Protein AF-A0A820GKB4-F1 (afdb_monomer_lite)

Structure (mmCIF, N/CA/C/O backbone):
data_AF-A0A820GKB4-F1
#
_entry.id   AF-A0A820GKB4-F1
#
loop_
_atom_site.group_PDB
_atom_site.id
_atom_site.type_symbol
_atom_site.label_atom_id
_atom_site.label_alt_id
_atom_site.label_comp_id
_atom_site.label_asym_id
_atom_site.label_entity_id
_atom_site.label_seq_id
_atom_site.pdbx_PDB_ins_code
_atom_site.Cartn_x
_atom_site.Cartn_y
_atom_site.Cartn_z
_atom_site.occupancy
_atom_site.B_iso_or_equiv
_atom_site.auth_seq_id
_atom_site.auth_comp_id
_atom_site.auth_asym_id
_atom_site.auth_atom_id
_atom_site.pdbx_PDB_model_num
ATOM 1 N N . VAL A 1 1 ? -24.951 14.739 8.725 1.00 82.25 1 VAL A N 1
ATOM 2 C CA . VAL A 1 1 ? -24.367 14.493 10.064 1.00 82.25 1 VAL A CA 1
ATOM 3 C C . VAL A 1 1 ? -24.231 12.991 10.208 1.00 82.25 1 VAL A C 1
ATOM 5 O O . VAL A 1 1 ? -25.150 12.302 9.785 1.00 82.25 1 VAL A O 1
ATOM 8 N N . TYR A 1 2 ? -23.089 12.503 10.688 1.00 88.81 2 TYR A N 1
ATOM 9 C CA . TYR A 1 2 ? -22.809 11.073 10.842 1.00 88.81 2 TYR A CA 1
ATOM 10 C C . TYR A 1 2 ? -22.584 10.763 12.323 1.00 88.81 2 TYR A C 1
ATOM 12 O O . TYR A 1 2 ? -21.898 11.534 12.989 1.00 88.81 2 TYR A O 1
ATOM 20 N N . ASP A 1 3 ? -23.125 9.648 12.817 1.00 91.50 3 ASP A N 1
ATOM 21 C CA . ASP A 1 3 ? -22.950 9.224 14.217 1.00 91.50 3 ASP A CA 1
ATOM 22 C C . ASP A 1 3 ? -21.570 8.611 14.479 1.00 91.50 3 ASP A C 1
ATOM 24 O O . ASP A 1 3 ? -21.069 8.615 15.602 1.00 91.50 3 ASP A O 1
ATOM 28 N N . ARG A 1 4 ? -20.970 8.028 13.435 1.00 94.19 4 ARG A N 1
ATOM 29 C CA . ARG A 1 4 ? -19.674 7.349 13.483 1.00 94.19 4 ARG A CA 1
ATOM 30 C C . ARG A 1 4 ? -18.876 7.660 12.229 1.00 94.19 4 ARG A C 1
ATOM 32 O O . ARG A 1 4 ? -19.444 7.765 11.141 1.00 94.19 4 ARG A O 1
ATOM 39 N N . ILE A 1 5 ? -17.562 7.766 12.383 1.00 94.12 5 ILE A N 1
ATOM 40 C CA . ILE A 1 5 ? -16.621 8.016 11.290 1.00 94.12 5 ILE A CA 1
ATOM 41 C C . ILE A 1 5 ? -15.525 6.957 11.348 1.00 94.12 5 ILE A C 1
ATOM 43 O O . ILE A 1 5 ? -14.945 6.714 12.405 1.00 94.12 5 ILE A O 1
ATOM 47 N N . ILE A 1 6 ? -15.237 6.341 10.203 1.00 96.00 6 ILE A N 1
ATOM 48 C CA . ILE A 1 6 ? -14.143 5.382 10.052 1.00 96.00 6 ILE A CA 1
ATOM 49 C C . ILE A 1 6 ? -13.078 6.016 9.165 1.00 96.00 6 ILE A C 1
ATOM 51 O O . ILE A 1 6 ? -13.334 6.330 8.002 1.00 96.00 6 ILE A O 1
ATOM 55 N N . PHE A 1 7 ? -11.879 6.181 9.708 1.00 95.81 7 PHE A N 1
ATOM 56 C CA . PHE A 1 7 ? -10.707 6.619 8.971 1.00 95.81 7 PHE A CA 1
ATOM 57 C C . PHE A 1 7 ? -9.944 5.397 8.463 1.00 95.81 7 PHE A C 1
ATOM 59 O O . PHE A 1 7 ? -9.373 4.648 9.251 1.00 95.81 7 PHE A O 1
ATOM 66 N N . ALA A 1 8 ? -9.948 5.217 7.142 1.00 95.50 8 ALA A N 1
ATOM 67 C CA . ALA A 1 8 ? -9.190 4.186 6.424 1.00 95.50 8 ALA A CA 1
ATOM 68 C C . ALA A 1 8 ? -8.049 4.785 5.574 1.00 95.50 8 ALA A C 1
ATOM 70 O O . ALA A 1 8 ? -7.546 4.156 4.645 1.00 95.50 8 ALA A O 1
ATOM 71 N N . CYS A 1 9 ? -7.695 6.043 5.841 1.00 93.38 9 CYS A N 1
ATOM 72 C CA . CYS A 1 9 ? -6.612 6.764 5.186 1.00 93.38 9 CYS A CA 1
ATOM 73 C C . CYS A 1 9 ? -5.385 6.838 6.101 1.00 93.38 9 CYS A C 1
ATOM 75 O O . CYS A 1 9 ? -5.432 6.452 7.267 1.00 93.38 9 CYS A O 1
ATOM 77 N N . ASN A 1 10 ? -4.275 7.351 5.572 1.00 93.81 10 ASN A N 1
ATOM 78 C CA . ASN A 1 10 ? -3.065 7.528 6.364 1.00 93.81 10 ASN A CA 1
ATOM 79 C C . ASN A 1 10 ? -3.292 8.510 7.543 1.00 93.81 10 ASN A C 1
ATOM 81 O O . ASN A 1 10 ? -4.213 9.338 7.543 1.00 93.81 10 ASN A O 1
ATOM 85 N N . SER A 1 11 ? -2.446 8.417 8.569 1.00 94.12 11 SER A N 1
ATOM 86 C CA . SER A 1 11 ? -2.557 9.207 9.804 1.00 94.12 11 SER A CA 1
ATOM 87 C C . SER A 1 11 ? -2.495 10.720 9.565 1.00 94.12 11 SER A C 1
ATOM 89 O O . SER A 1 11 ? -3.160 11.485 10.262 1.00 94.12 11 SER A O 1
ATOM 91 N N . HIS A 1 12 ? -1.753 11.160 8.547 1.00 92.69 12 HIS A N 1
ATOM 92 C CA . HIS A 1 12 ? -1.603 12.569 8.196 1.00 92.69 12 HIS A CA 1
ATOM 93 C C . HIS A 1 12 ? -2.896 13.136 7.600 1.00 92.69 12 HIS A C 1
ATOM 95 O O . HIS A 1 12 ? -3.383 14.184 8.023 1.00 92.69 12 HIS A O 1
ATOM 101 N N . ALA A 1 13 ? -3.498 12.409 6.657 1.00 93.56 13 ALA A N 1
ATOM 102 C CA . ALA A 1 13 ? -4.796 12.733 6.079 1.00 93.56 13 ALA A CA 1
ATOM 103 C C . ALA A 1 13 ? -5.894 12.722 7.151 1.00 93.56 13 ALA A C 1
ATOM 105 O O . ALA A 1 13 ? -6.734 13.621 7.176 1.00 93.56 13 ALA A O 1
ATOM 106 N N . THR A 1 14 ? -5.836 11.761 8.078 1.00 94.06 14 THR A N 1
ATOM 107 C CA . THR A 1 14 ? -6.725 11.699 9.245 1.00 94.06 14 THR A CA 1
ATOM 108 C C . THR A 1 14 ? -6.599 12.961 10.103 1.00 94.06 14 THR A C 1
ATOM 110 O O . THR A 1 14 ? -7.597 13.639 10.342 1.00 94.06 14 THR A O 1
ATOM 113 N N . MET A 1 15 ? -5.384 13.347 10.509 1.00 93.25 15 MET A N 1
ATOM 114 C CA . MET A 1 15 ? -5.172 14.560 11.310 1.00 93.25 15 MET A CA 1
ATOM 115 C C . MET A 1 15 ? -5.590 15.837 10.587 1.00 93.25 15 MET A C 1
ATOM 117 O O . MET A 1 15 ? -6.182 16.720 11.205 1.00 93.25 15 MET A O 1
ATOM 121 N N . ASN A 1 16 ? -5.335 15.934 9.283 1.00 92.06 16 ASN A N 1
ATOM 122 C CA . ASN A 1 16 ? -5.772 17.076 8.486 1.00 92.06 16 ASN A CA 1
ATOM 123 C C . ASN A 1 16 ? -7.300 17.177 8.437 1.00 92.06 16 ASN A C 1
ATOM 125 O O . ASN A 1 16 ? -7.842 18.265 8.622 1.00 92.06 16 ASN A O 1
ATOM 129 N N . ALA A 1 17 ? -8.003 16.057 8.244 1.00 91.75 17 ALA A N 1
ATOM 130 C CA . ALA A 1 17 ? -9.463 16.028 8.269 1.00 91.75 17 ALA A CA 1
ATOM 131 C C . ALA A 1 17 ? -10.017 16.459 9.637 1.00 91.75 17 ALA A C 1
ATOM 133 O O . ALA A 1 17 ? -10.952 17.256 9.704 1.00 91.75 17 ALA A O 1
ATOM 134 N N . LEU A 1 18 ? -9.404 15.985 10.724 1.00 90.62 18 LEU A N 1
ATOM 135 C CA . LEU A 1 18 ? -9.799 16.330 12.088 1.00 90.62 18 LEU A CA 1
ATOM 136 C C . LEU A 1 18 ? -9.565 17.813 12.423 1.00 90.62 18 LEU A C 1
ATOM 138 O O . LEU A 1 18 ? -10.445 18.457 12.996 1.00 90.62 18 LEU A O 1
ATOM 142 N N . ASN A 1 19 ? -8.418 18.367 12.020 1.00 87.38 19 ASN A N 1
ATOM 143 C CA . ASN A 1 19 ? -8.094 19.782 12.212 1.00 87.38 19 ASN A CA 1
ATOM 144 C C . ASN A 1 19 ? -9.023 20.689 11.391 1.00 87.38 19 ASN A C 1
ATOM 146 O O . ASN A 1 19 ? -9.572 21.647 11.927 1.00 87.38 19 ASN A O 1
ATOM 150 N N . ASN A 1 20 ? -9.243 20.366 10.112 1.00 84.69 20 ASN A N 1
ATOM 151 C CA . ASN A 1 20 ? -10.117 21.149 9.230 1.00 84.69 20 ASN A CA 1
ATOM 152 C C . ASN A 1 20 ? -11.584 21.103 9.668 1.00 84.69 20 ASN A C 1
ATOM 154 O O . ASN A 1 20 ? -12.327 22.057 9.456 1.00 84.69 20 ASN A O 1
ATOM 158 N N . GLY A 1 21 ? -12.003 20.005 10.298 1.00 77.31 21 GLY A N 1
ATOM 159 C CA . GLY A 1 21 ? -13.329 19.878 10.894 1.00 77.31 21 GLY A CA 1
ATOM 160 C C . GLY A 1 21 ? -13.527 20.692 12.176 1.00 77.31 21 GLY A C 1
ATOM 161 O O . GLY A 1 21 ? -14.607 20.607 12.755 1.00 77.31 21 GLY A O 1
ATOM 162 N N . ASN A 1 22 ? -12.515 21.442 12.644 1.00 70.81 22 ASN A N 1
ATOM 163 C CA . ASN A 1 22 ? -12.502 22.131 13.940 1.00 70.81 22 ASN A CA 1
ATOM 164 C C . ASN A 1 22 ? -12.900 21.211 15.106 1.00 70.81 22 ASN A C 1
ATOM 166 O O . ASN A 1 22 ? -13.549 21.646 16.059 1.00 70.81 22 ASN A O 1
ATOM 170 N N . ASN A 1 23 ? -12.541 19.924 15.040 1.00 70.88 23 ASN A N 1
ATOM 171 C CA . ASN A 1 23 ? -12.881 18.992 16.104 1.00 70.88 23 ASN A CA 1
ATOM 172 C C . ASN A 1 23 ? -11.964 19.243 17.312 1.00 70.88 23 ASN A C 1
ATOM 174 O O . ASN A 1 23 ? -10.839 18.752 17.373 1.00 70.88 23 ASN A O 1
ATOM 178 N N . THR A 1 24 ? -12.431 20.032 18.279 1.00 67.38 24 THR A N 1
ATOM 179 C CA . THR A 1 24 ? -11.662 20.385 19.484 1.00 67.38 24 THR A CA 1
ATOM 180 C C . THR A 1 24 ? -11.655 19.290 20.551 1.00 67.38 24 THR A C 1
ATOM 182 O O . THR A 1 24 ? -10.950 19.429 21.545 1.00 67.38 24 THR A O 1
ATOM 185 N N . ASN A 1 25 ? -12.417 18.207 20.365 1.00 79.88 25 ASN A N 1
ATOM 186 C CA . ASN A 1 25 ? -12.622 17.165 21.379 1.00 79.88 25 ASN A CA 1
ATOM 187 C C . ASN A 1 25 ? -11.694 15.951 21.222 1.00 79.88 25 ASN A C 1
ATOM 189 O O . ASN A 1 25 ? -11.931 14.913 21.831 1.00 79.88 25 ASN A O 1
ATOM 193 N N . ILE A 1 26 ? -10.645 16.059 20.409 1.00 88.38 26 ILE A N 1
ATOM 194 C CA . ILE A 1 26 ? -9.665 14.986 20.206 1.00 88.38 26 ILE A CA 1
ATOM 195 C C . ILE A 1 26 ? -8.808 14.859 21.468 1.00 88.38 26 ILE A C 1
ATOM 197 O O . ILE A 1 26 ? -8.172 15.836 21.879 1.00 88.38 26 ILE A O 1
ATOM 201 N N . SER A 1 27 ? -8.738 13.667 22.067 1.00 91.56 27 SER A N 1
ATOM 202 C CA . SER A 1 27 ? -7.845 13.440 23.200 1.00 91.56 27 SER A CA 1
ATOM 203 C C . SER A 1 27 ? -6.384 13.707 22.840 1.00 91.56 27 SER A C 1
ATOM 205 O O . SER A 1 27 ? -5.923 13.515 21.709 1.00 91.56 27 SER A O 1
ATOM 207 N N . PHE A 1 28 ? -5.610 14.114 23.848 1.00 92.31 28 PHE A N 1
ATOM 208 C CA . PHE A 1 28 ? -4.167 14.277 23.701 1.00 92.31 28 PHE A CA 1
ATOM 209 C C . PHE A 1 28 ? -3.497 12.986 23.207 1.00 92.31 28 PHE A C 1
ATOM 211 O O . PHE A 1 28 ? -2.607 13.046 22.363 1.00 92.31 28 PHE A O 1
ATOM 218 N N . LEU A 1 29 ? -3.957 11.826 23.690 1.00 93.75 29 LEU A N 1
ATOM 219 C CA . LEU A 1 29 ? -3.419 10.524 23.305 1.00 93.75 29 LEU A CA 1
ATOM 220 C C . LEU A 1 29 ? -3.674 10.217 21.824 1.00 93.75 29 LEU A C 1
ATOM 222 O O . LEU A 1 29 ? -2.738 9.838 21.122 1.00 93.75 29 LEU A O 1
ATOM 226 N N . LEU A 1 30 ? -4.902 10.418 21.333 1.00 93.31 30 LEU A N 1
ATOM 227 C CA . LEU A 1 30 ? -5.235 10.216 19.922 1.00 93.31 30 LEU A CA 1
ATOM 228 C C . LEU A 1 30 ? -4.397 11.131 19.023 1.00 93.31 30 LEU A C 1
ATOM 230 O O . LEU A 1 30 ? -3.783 10.667 18.060 1.00 93.31 30 LEU A O 1
ATOM 234 N N . LYS A 1 31 ? -4.310 12.417 19.381 1.00 93.75 31 LYS A N 1
ATOM 235 C CA . LYS A 1 31 ? -3.487 13.387 18.655 1.00 93.75 31 LYS A CA 1
ATOM 236 C C . LYS A 1 31 ? -2.022 12.955 18.616 1.00 93.75 31 LYS A C 1
ATOM 238 O O . LYS A 1 31 ? -1.448 12.893 17.535 1.00 93.75 31 LYS A O 1
ATOM 243 N N . LEU A 1 32 ? -1.449 12.614 19.773 1.00 94.25 32 LEU A N 1
ATOM 244 C CA . LEU A 1 32 ? -0.064 12.163 19.893 1.00 94.25 32 LEU A CA 1
ATOM 245 C C . LEU A 1 32 ? 0.204 10.942 19.010 1.00 94.25 32 LEU A C 1
ATOM 247 O O . LEU A 1 32 ? 1.212 10.917 18.311 1.00 94.25 32 LEU A O 1
ATOM 251 N N . MET A 1 33 ? -0.683 9.944 19.017 1.00 94.06 33 MET A N 1
ATOM 252 C CA . MET A 1 33 ? -0.498 8.731 18.220 1.00 94.06 33 MET A CA 1
ATOM 253 C C . MET A 1 33 ? -0.519 9.024 16.723 1.00 94.06 33 MET A C 1
ATOM 255 O O . MET A 1 33 ? 0.409 8.631 16.022 1.00 94.06 33 MET A O 1
ATOM 259 N N . LEU A 1 34 ? -1.524 9.752 16.232 1.00 93.81 34 LEU A N 1
ATOM 260 C CA . LEU A 1 34 ? -1.658 10.019 14.800 1.00 93.81 34 LEU A CA 1
ATOM 261 C C . LEU A 1 34 ? -0.527 10.899 14.248 1.00 93.81 34 LEU A C 1
ATOM 263 O O . LEU A 1 34 ? -0.045 10.640 13.144 1.00 93.81 34 LEU A O 1
ATOM 267 N N . THR A 1 35 ? -0.064 11.899 15.006 1.00 93.88 35 THR A N 1
ATOM 268 C CA . THR A 1 35 ? 1.042 12.773 14.573 1.00 93.88 35 THR A CA 1
ATOM 269 C C . THR A 1 35 ? 2.419 12.126 14.703 1.00 93.88 35 THR A C 1
ATOM 271 O O . THR A 1 35 ? 3.390 12.675 14.196 1.00 93.88 35 THR A O 1
ATOM 274 N N . SER A 1 36 ? 2.526 10.995 15.407 1.00 94.75 36 SER A N 1
ATOM 275 C CA . SER A 1 36 ? 3.804 10.306 15.637 1.00 94.75 36 SER A CA 1
ATOM 276 C C . SER A 1 36 ? 4.069 9.160 14.660 1.00 94.75 36 SER A C 1
ATOM 278 O O . SER A 1 36 ? 5.163 8.595 14.688 1.00 94.75 36 SER A O 1
ATOM 280 N N . VAL A 1 37 ? 3.096 8.793 13.818 1.00 94.25 37 VAL A N 1
ATOM 281 C CA . VAL A 1 37 ? 3.301 7.786 12.767 1.00 94.25 37 VAL A CA 1
ATOM 282 C C . VAL A 1 37 ? 4.205 8.366 11.687 1.00 94.25 37 VAL A C 1
ATOM 284 O O . VAL A 1 37 ? 3.880 9.401 11.107 1.00 94.25 37 VAL A O 1
ATOM 287 N N . THR A 1 38 ? 5.294 7.663 11.384 1.00 93.81 38 THR A N 1
ATOM 288 C CA . THR A 1 38 ? 6.170 7.991 10.249 1.00 93.81 38 THR A CA 1
ATOM 289 C C . THR A 1 38 ? 6.008 7.039 9.080 1.00 93.81 38 THR A C 1
ATOM 291 O O . THR A 1 38 ? 5.469 5.941 9.219 1.00 93.81 38 THR A O 1
ATOM 294 N N . TYR A 1 39 ? 6.457 7.475 7.917 1.00 91.94 39 TYR A N 1
ATOM 295 C CA . TYR A 1 39 ? 6.351 6.769 6.650 1.00 91.94 39 TYR A CA 1
ATOM 296 C C . TYR A 1 39 ? 7.732 6.571 6.040 1.00 91.94 39 TYR A C 1
ATOM 298 O O . TYR A 1 39 ? 8.686 7.234 6.434 1.00 91.94 39 TYR A O 1
ATOM 306 N N . ALA A 1 40 ? 7.834 5.668 5.067 1.00 86.81 40 ALA A N 1
ATOM 307 C CA . ALA A 1 40 ? 9.085 5.405 4.358 1.00 86.81 40 ALA A CA 1
ATOM 308 C C . ALA A 1 40 ? 9.726 6.698 3.811 1.00 86.81 40 ALA A C 1
ATOM 310 O O . ALA A 1 40 ? 10.938 6.874 3.904 1.00 86.81 40 ALA A O 1
ATOM 311 N N . ASP A 1 41 ? 8.903 7.647 3.349 1.00 86.31 41 ASP A N 1
ATOM 312 C CA . ASP A 1 41 ? 9.352 8.959 2.879 1.00 86.31 41 ASP A CA 1
ATOM 313 C C . ASP A 1 41 ? 9.803 9.935 3.986 1.00 86.31 41 ASP A C 1
ATOM 315 O O . ASP A 1 41 ? 10.363 10.976 3.660 1.00 86.31 41 ASP A O 1
ATOM 319 N N . ASP A 1 42 ? 9.597 9.622 5.272 1.00 87.06 42 ASP A N 1
ATOM 320 C CA . ASP A 1 42 ? 10.199 10.353 6.404 1.00 87.06 42 ASP A CA 1
ATOM 321 C C . ASP A 1 42 ? 11.596 9.834 6.776 1.00 87.06 42 ASP A C 1
ATOM 323 O O . ASP A 1 42 ? 12.382 10.577 7.360 1.00 87.06 42 ASP A O 1
ATOM 327 N N . ASP A 1 43 ? 11.888 8.563 6.480 1.00 80.19 43 ASP A N 1
ATOM 328 C CA . ASP A 1 43 ? 13.087 7.846 6.940 1.00 80.19 43 ASP A CA 1
ATOM 329 C C . ASP A 1 43 ? 14.127 7.658 5.807 1.00 80.19 43 ASP A C 1
ATOM 331 O O . ASP A 1 43 ? 14.905 6.704 5.823 1.00 80.19 43 ASP A O 1
ATOM 335 N N . ASP A 1 44 ? 14.128 8.547 4.807 1.00 72.19 44 ASP A N 1
ATOM 336 C CA . ASP A 1 44 ? 15.008 8.532 3.623 1.00 72.19 44 ASP A CA 1
ATOM 337 C C . ASP A 1 44 ? 14.905 7.276 2.723 1.00 72.19 44 ASP A C 1
ATOM 339 O O . ASP A 1 44 ? 15.730 7.081 1.822 1.00 72.19 44 ASP A O 1
ATOM 343 N N . ASP A 1 45 ? 13.867 6.440 2.874 1.00 79.31 45 ASP A N 1
ATOM 344 C CA . ASP A 1 45 ? 13.580 5.359 1.922 1.00 79.31 45 ASP A CA 1
ATOM 345 C C . ASP A 1 45 ? 12.797 5.899 0.720 1.00 79.31 45 ASP A C 1
ATOM 347 O O . ASP A 1 45 ? 11.573 5.800 0.600 1.00 79.31 45 ASP A O 1
ATOM 351 N N . LEU A 1 46 ? 13.549 6.520 -0.187 1.00 80.75 46 LEU A N 1
ATOM 352 C CA . LEU A 1 46 ? 13.012 7.232 -1.342 1.00 80.75 46 LEU A CA 1
ATOM 353 C C . LEU A 1 46 ? 12.965 6.379 -2.62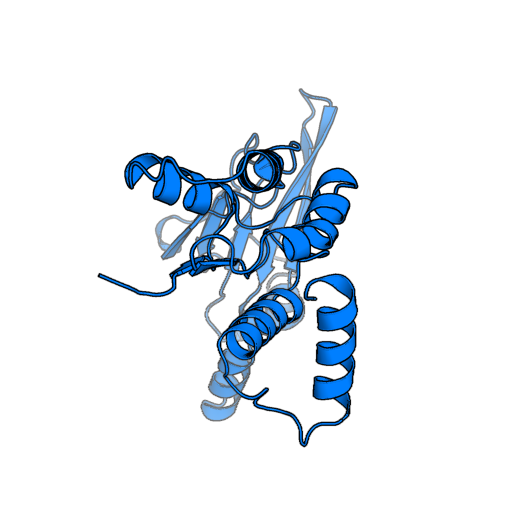3 1.00 80.75 46 LEU A C 1
ATOM 355 O O . LEU A 1 46 ? 12.777 6.920 -3.714 1.00 80.75 46 LEU A O 1
ATOM 359 N N . ASN A 1 47 ? 13.180 5.063 -2.521 1.00 80.75 47 ASN A N 1
ATOM 360 C CA . ASN A 1 47 ? 13.429 4.196 -3.681 1.00 80.75 47 ASN A CA 1
ATOM 361 C C . ASN A 1 47 ? 12.185 3.915 -4.533 1.00 80.75 47 ASN A C 1
ATOM 363 O O . ASN A 1 47 ? 12.320 3.601 -5.712 1.00 80.75 47 ASN A O 1
ATOM 367 N N . LEU A 1 48 ? 10.986 4.007 -3.949 1.00 85.50 48 LEU A N 1
ATOM 368 C CA . LEU A 1 48 ? 9.722 3.620 -4.591 1.00 85.50 48 LEU A CA 1
ATOM 369 C C . LEU A 1 48 ? 8.661 4.730 -4.565 1.00 85.50 48 LEU A C 1
ATOM 371 O O . LEU A 1 48 ? 7.470 4.439 -4.679 1.00 85.50 48 LEU A O 1
ATOM 375 N N . LEU A 1 49 ? 9.067 5.992 -4.392 1.00 87.56 49 LEU A N 1
ATOM 376 C CA . LEU A 1 49 ? 8.126 7.112 -4.262 1.00 87.56 49 LEU A CA 1
ATOM 377 C C . LEU A 1 49 ? 7.502 7.516 -5.593 1.00 87.56 49 LEU A C 1
ATOM 379 O O . LEU A 1 49 ? 6.280 7.565 -5.704 1.00 87.56 49 LEU A O 1
ATOM 383 N N . ASP A 1 50 ? 8.343 7.786 -6.590 1.00 89.75 50 ASP A N 1
ATOM 384 C CA . ASP A 1 50 ? 7.921 8.249 -7.906 1.00 89.75 50 ASP A CA 1
ATOM 385 C C . ASP A 1 50 ? 8.134 7.125 -8.928 1.00 89.75 50 ASP A C 1
ATOM 387 O O . ASP A 1 50 ? 9.263 6.719 -9.212 1.00 89.75 50 ASP A O 1
ATOM 391 N N . GLY A 1 51 ? 7.036 6.605 -9.475 1.00 94.12 51 GLY A N 1
ATOM 392 C CA . GLY A 1 51 ? 7.051 5.555 -10.493 1.00 94.12 51 GLY A CA 1
ATOM 393 C C . GLY A 1 51 ? 6.575 6.061 -11.849 1.00 94.12 51 GLY A C 1
ATOM 394 O O . GLY A 1 51 ? 5.716 6.941 -11.931 1.00 94.12 51 GLY A O 1
ATOM 395 N N . ILE A 1 52 ? 7.082 5.477 -12.931 1.00 97.00 52 ILE A N 1
ATOM 396 C CA . ILE A 1 52 ? 6.550 5.678 -14.285 1.00 97.00 52 ILE A CA 1
ATOM 397 C C . ILE A 1 52 ? 5.897 4.386 -14.750 1.00 97.00 52 ILE A C 1
ATOM 399 O O . ILE A 1 52 ? 6.524 3.333 -14.707 1.00 97.00 52 ILE A O 1
ATOM 403 N N . ILE A 1 53 ? 4.654 4.475 -15.226 1.00 97.25 53 ILE A N 1
ATOM 404 C CA . ILE A 1 53 ? 3.932 3.367 -15.860 1.00 97.25 53 ILE A CA 1
ATOM 405 C C . ILE A 1 53 ? 4.198 3.439 -17.362 1.00 97.25 53 ILE A C 1
ATOM 407 O O . ILE A 1 53 ? 3.893 4.456 -17.993 1.00 97.25 53 ILE A O 1
ATOM 411 N N . HIS A 1 54 ? 4.759 2.386 -17.950 1.00 97.38 54 HIS A N 1
ATOM 412 C CA . HIS A 1 54 ? 5.128 2.373 -19.367 1.00 97.38 54 HIS A CA 1
ATOM 413 C C . HIS A 1 54 ? 5.184 0.954 -19.947 1.00 97.38 54 HIS A C 1
ATOM 415 O O . HIS A 1 54 ? 5.077 -0.040 -19.234 1.00 97.38 54 HIS A O 1
ATOM 421 N N . ARG A 1 55 ? 5.376 0.873 -21.266 1.00 96.31 55 ARG A N 1
ATOM 422 C CA . ARG A 1 55 ? 5.567 -0.382 -22.025 1.00 96.31 55 ARG A CA 1
ATOM 423 C C . ARG A 1 55 ? 6.907 -0.463 -22.760 1.00 96.31 55 ARG A C 1
ATOM 425 O O . ARG A 1 55 ? 7.059 -1.178 -23.748 1.00 96.31 55 ARG A O 1
ATOM 432 N N . ASP A 1 56 ? 7.872 0.354 -22.352 1.00 96.56 56 ASP A N 1
ATOM 433 C CA . ASP A 1 56 ? 9.161 0.431 -23.043 1.00 96.56 56 ASP A CA 1
ATOM 434 C C . ASP A 1 56 ? 10.079 -0.743 -22.686 1.00 96.56 56 ASP A C 1
ATOM 436 O O . ASP A 1 56 ? 10.728 -0.725 -21.648 1.00 96.56 56 ASP A O 1
ATOM 440 N N . ILE A 1 57 ? 10.145 -1.750 -23.563 1.00 94.25 57 ILE A N 1
ATOM 441 C CA . ILE A 1 57 ? 10.984 -2.950 -23.391 1.00 94.25 57 ILE A CA 1
ATOM 442 C C . ILE A 1 57 ? 12.481 -2.657 -23.295 1.00 94.25 57 ILE A C 1
ATOM 444 O O . ILE A 1 57 ? 13.205 -3.421 -22.669 1.00 94.25 57 ILE A O 1
ATOM 448 N N . ASN A 1 58 ? 12.930 -1.522 -23.835 1.00 95.12 58 ASN A N 1
ATOM 449 C CA . ASN A 1 58 ? 14.336 -1.121 -23.790 1.00 95.12 58 ASN A CA 1
ATOM 450 C C . ASN A 1 58 ? 14.812 -0.741 -22.378 1.00 95.12 58 ASN A C 1
ATOM 452 O O . ASN A 1 58 ? 15.993 -0.455 -22.195 1.00 95.12 58 ASN A O 1
ATOM 456 N N . ILE A 1 59 ? 13.909 -0.714 -21.387 1.00 95.69 59 ILE A N 1
ATOM 457 C CA . ILE A 1 59 ? 14.288 -0.600 -19.977 1.00 95.69 59 ILE A CA 1
ATOM 458 C C . ILE A 1 59 ? 15.011 -1.856 -19.474 1.00 95.69 59 ILE A C 1
ATOM 460 O O . ILE A 1 59 ? 15.792 -1.789 -18.528 1.00 95.69 59 ILE A O 1
ATOM 464 N N . LEU A 1 60 ? 14.743 -3.003 -20.106 1.00 95.44 60 LEU A N 1
ATOM 465 C CA . LEU A 1 60 ? 15.367 -4.278 -19.793 1.00 95.44 60 LEU A CA 1
ATOM 466 C C . LEU A 1 60 ? 16.626 -4.476 -20.656 1.00 95.44 60 LEU A C 1
ATOM 468 O O . LEU A 1 60 ? 16.693 -3.974 -21.781 1.00 95.44 60 LEU A O 1
ATOM 472 N N . PRO A 1 61 ? 17.617 -5.253 -20.188 1.00 94.81 61 PRO A N 1
ATOM 473 C CA . PRO A 1 61 ? 18.761 -5.638 -21.007 1.00 94.81 61 PRO A CA 1
ATOM 474 C C . PRO A 1 61 ? 18.319 -6.442 -22.234 1.00 94.81 61 PRO A C 1
ATOM 476 O O . PRO A 1 61 ? 17.676 -7.479 -22.088 1.00 94.81 61 PRO A O 1
ATOM 479 N N . ASN A 1 62 ? 18.716 -6.007 -23.434 1.00 93.44 62 ASN A N 1
ATOM 480 C CA . ASN A 1 62 ? 18.298 -6.622 -24.704 1.00 93.44 62 ASN A CA 1
ATOM 481 C C . ASN A 1 62 ? 18.523 -8.142 -24.769 1.00 93.44 62 ASN A C 1
ATOM 483 O O . ASN A 1 62 ? 17.702 -8.849 -25.340 1.00 93.44 62 ASN A O 1
ATOM 487 N N . GLU A 1 63 ? 19.618 -8.638 -24.186 1.00 94.75 63 GLU A N 1
ATOM 488 C CA . GLU A 1 63 ? 19.964 -10.067 -24.181 1.00 94.75 63 GLU A CA 1
ATOM 489 C C . GLU A 1 63 ? 18.948 -10.922 -23.405 1.00 94.75 63 GLU A C 1
ATOM 491 O O . GLU A 1 63 ? 18.681 -12.056 -23.790 1.00 94.75 63 GLU A O 1
ATOM 496 N N . TYR A 1 64 ? 18.336 -10.360 -22.358 1.00 93.19 64 TYR A N 1
ATOM 497 C CA . TYR A 1 64 ? 17.451 -11.081 -21.436 1.00 93.19 64 TYR A CA 1
ATOM 498 C C . TYR A 1 64 ? 16.013 -10.551 -21.446 1.00 93.19 64 TYR A C 1
ATOM 500 O O . TYR A 1 64 ? 15.193 -10.997 -20.649 1.00 93.19 64 TYR A O 1
ATOM 508 N N . ALA A 1 65 ? 15.680 -9.596 -22.320 1.00 92.31 65 ALA A N 1
ATOM 509 C CA . ALA A 1 65 ? 14.409 -8.873 -22.274 1.00 92.31 65 ALA A CA 1
ATOM 510 C C . ALA A 1 65 ? 13.187 -9.805 -22.350 1.00 92.31 65 ALA A C 1
ATOM 512 O O . ALA A 1 65 ? 12.231 -9.631 -21.591 1.00 92.31 65 ALA A O 1
ATOM 513 N N . ASP A 1 66 ? 13.234 -10.816 -23.221 1.00 90.19 66 ASP A N 1
ATOM 514 C CA . ASP A 1 66 ? 12.161 -11.804 -23.365 1.00 90.19 66 ASP A CA 1
ATOM 515 C C . ASP A 1 66 ? 12.052 -12.741 -22.164 1.00 90.19 66 ASP A C 1
ATOM 517 O O . ASP A 1 66 ? 10.945 -13.039 -21.714 1.00 90.19 66 ASP A O 1
ATOM 521 N N . GLU A 1 67 ? 13.184 -13.173 -21.609 1.00 91.81 67 GLU A N 1
ATOM 522 C CA . GLU A 1 67 ? 13.198 -14.030 -20.427 1.00 91.81 67 GLU A CA 1
ATOM 523 C C . GLU A 1 67 ? 12.650 -13.282 -19.204 1.00 91.81 67 GLU A C 1
ATOM 525 O O . GLU A 1 67 ? 11.746 -13.774 -18.522 1.00 91.81 67 GLU A O 1
ATOM 530 N N . LEU A 1 68 ? 13.155 -12.064 -18.976 1.00 93.00 68 LEU A N 1
ATOM 531 C CA . LEU A 1 68 ? 12.784 -11.193 -17.865 1.00 93.00 68 LEU A CA 1
ATOM 532 C C . LEU A 1 68 ? 11.286 -10.896 -17.878 1.00 93.00 68 LEU A C 1
ATOM 534 O O . LEU A 1 68 ? 10.603 -11.136 -16.883 1.00 93.00 68 LEU A O 1
ATOM 538 N N . ARG A 1 69 ? 10.749 -10.440 -19.016 1.00 89.88 69 ARG A N 1
ATOM 539 C CA . ARG A 1 69 ? 9.349 -9.995 -19.094 1.00 89.88 69 ARG A CA 1
ATOM 540 C C . ARG A 1 69 ? 8.308 -11.109 -18.983 1.00 89.88 69 ARG A C 1
ATOM 542 O O . ARG A 1 69 ? 7.137 -10.795 -18.766 1.00 89.88 69 ARG A O 1
ATOM 549 N N . CYS A 1 70 ? 8.715 -12.365 -19.188 1.00 88.19 70 CYS A N 1
ATOM 550 C CA . CYS A 1 70 ? 7.828 -13.529 -19.163 1.00 88.19 70 CYS A CA 1
ATOM 551 C C . CYS A 1 70 ? 7.880 -14.292 -17.837 1.00 88.19 70 CYS A C 1
ATOM 553 O O . CYS A 1 70 ? 6.913 -14.975 -17.513 1.00 88.19 70 CYS A O 1
ATOM 555 N N . ASN A 1 71 ? 8.980 -14.201 -17.081 1.00 89.81 71 ASN A N 1
ATOM 556 C CA . ASN A 1 71 ? 9.219 -15.112 -15.955 1.00 89.81 71 ASN A CA 1
ATOM 557 C C . ASN A 1 71 ? 9.533 -14.423 -14.621 1.00 89.81 71 ASN A C 1
ATOM 559 O O . ASN A 1 71 ? 9.474 -15.082 -13.584 1.00 89.81 71 ASN A O 1
ATOM 563 N N . TYR A 1 72 ? 9.856 -13.128 -14.609 1.00 93.19 72 TYR A N 1
ATOM 564 C CA . TYR A 1 72 ? 10.337 -12.453 -13.404 1.00 93.19 72 TYR A CA 1
ATOM 565 C C . TYR A 1 72 ? 9.475 -11.249 -13.072 1.00 93.19 72 TYR A C 1
ATOM 567 O O . TYR A 1 72 ? 9.266 -10.388 -13.912 1.00 93.19 72 TYR A O 1
ATOM 575 N N . ALA A 1 73 ? 9.019 -11.153 -11.822 1.00 93.31 73 ALA A N 1
ATOM 576 C CA . ALA A 1 73 ? 8.138 -10.071 -11.385 1.00 93.31 73 ALA A CA 1
ATOM 577 C C . ALA A 1 73 ? 8.814 -8.695 -11.333 1.00 93.31 73 ALA A C 1
ATOM 579 O O . ALA A 1 73 ? 8.130 -7.668 -11.316 1.00 93.31 73 ALA A O 1
ATOM 580 N N . ASN A 1 74 ? 10.145 -8.670 -11.303 1.00 94.56 74 ASN A N 1
ATOM 581 C CA . ASN A 1 74 ? 10.925 -7.455 -11.153 1.00 94.56 74 ASN A CA 1
ATOM 582 C C . ASN A 1 74 ? 12.342 -7.622 -11.704 1.00 94.56 74 ASN A C 1
ATOM 584 O O . ASN A 1 74 ? 12.956 -8.681 -11.565 1.00 94.56 74 ASN A O 1
ATOM 588 N N . TYR A 1 75 ? 12.870 -6.536 -12.260 1.00 95.31 75 TYR A N 1
ATOM 589 C CA . TYR A 1 75 ? 14.264 -6.385 -12.660 1.00 95.31 75 TYR A CA 1
ATOM 590 C C . TYR A 1 75 ? 14.896 -5.226 -11.881 1.00 95.31 75 TYR A C 1
ATOM 592 O O . TYR A 1 75 ? 14.365 -4.114 -11.877 1.00 95.31 75 TYR A O 1
ATOM 600 N N . ILE A 1 76 ? 16.022 -5.500 -11.218 1.00 95.31 76 ILE A N 1
ATOM 601 C CA . ILE A 1 76 ? 16.773 -4.515 -10.434 1.00 95.31 76 ILE A CA 1
ATOM 602 C C . ILE A 1 76 ? 18.097 -4.235 -11.143 1.00 95.31 76 ILE A C 1
ATOM 604 O O . ILE A 1 76 ? 18.918 -5.135 -11.315 1.00 95.31 76 ILE A O 1
ATOM 608 N N . ASP A 1 77 ? 18.307 -2.979 -11.521 1.00 94.00 77 ASP A N 1
ATOM 609 C CA . ASP A 1 77 ? 19.518 -2.515 -12.197 1.00 94.00 77 ASP A CA 1
ATOM 610 C C . ASP A 1 77 ? 20.366 -1.688 -11.228 1.00 94.00 77 ASP A C 1
ATOM 612 O O . ASP A 1 77 ? 20.024 -0.550 -10.900 1.00 94.00 77 ASP A O 1
ATOM 616 N N . MET A 1 78 ? 21.463 -2.271 -10.741 1.00 93.12 78 MET A N 1
ATOM 617 C CA . MET A 1 78 ? 22.382 -1.600 -9.825 1.00 93.12 78 MET A CA 1
ATOM 618 C C . MET A 1 78 ? 23.342 -0.671 -10.570 1.00 93.12 78 MET A C 1
ATOM 620 O O . MET A 1 78 ? 24.037 -1.066 -11.506 1.00 93.12 78 MET A O 1
ATOM 624 N N . LYS A 1 79 ? 23.452 0.563 -10.084 1.00 91.31 79 LYS A N 1
ATOM 625 C CA . LYS A 1 79 ? 24.334 1.607 -10.598 1.00 91.31 79 LYS A CA 1
ATOM 626 C C . LYS A 1 79 ? 25.296 2.088 -9.520 1.00 91.31 79 LYS A C 1
ATOM 628 O O . LYS A 1 79 ? 25.037 1.974 -8.323 1.00 91.31 79 LYS A O 1
ATOM 633 N N . TYR A 1 80 ? 26.411 2.657 -9.966 1.00 91.81 80 TYR A N 1
ATOM 634 C CA . TYR A 1 80 ? 27.399 3.287 -9.100 1.00 91.81 80 TYR A CA 1
ATOM 635 C C . TYR A 1 80 ? 27.604 4.741 -9.517 1.00 91.81 80 TYR A C 1
ATOM 637 O O . TYR A 1 80 ? 28.067 5.026 -10.625 1.00 91.81 80 TYR A O 1
ATOM 645 N N . ASP A 1 81 ? 27.267 5.659 -8.617 1.00 88.25 81 ASP A N 1
ATOM 646 C CA . ASP A 1 81 ? 27.563 7.075 -8.759 1.00 88.25 81 ASP A CA 1
ATOM 647 C C . ASP A 1 81 ? 29.021 7.325 -8.357 1.00 88.25 81 ASP A C 1
ATOM 649 O O . ASP A 1 81 ? 29.382 7.283 -7.180 1.00 88.25 81 ASP A O 1
ATOM 653 N N . LYS A 1 82 ? 29.878 7.598 -9.346 1.00 90.12 82 LYS A N 1
ATOM 654 C CA . LYS A 1 82 ? 31.307 7.858 -9.119 1.00 90.12 82 LYS A CA 1
ATOM 655 C C . LYS A 1 82 ? 31.572 9.163 -8.364 1.00 90.12 82 LYS A C 1
ATOM 657 O O . LYS A 1 82 ? 32.615 9.257 -7.720 1.00 90.12 82 LYS A O 1
ATOM 662 N N . ILE A 1 83 ? 30.681 10.151 -8.469 1.00 89.31 83 ILE A N 1
ATOM 663 C CA . ILE A 1 83 ? 30.847 11.474 -7.855 1.00 89.31 83 ILE A CA 1
ATOM 664 C C . ILE A 1 83 ? 30.584 11.355 -6.358 1.00 89.31 83 ILE A C 1
ATOM 666 O O . ILE A 1 83 ? 31.446 11.690 -5.548 1.00 89.31 83 ILE A O 1
ATOM 670 N N . ASN A 1 84 ? 29.424 10.803 -6.005 1.00 87.75 84 ASN A N 1
ATOM 671 C CA . ASN A 1 84 ? 29.019 10.644 -4.610 1.00 87.75 84 ASN A CA 1
ATOM 672 C C . ASN A 1 84 ? 29.593 9.375 -3.957 1.00 87.75 84 ASN A C 1
ATOM 674 O O . ASN A 1 84 ? 29.526 9.233 -2.741 1.00 87.75 84 ASN A O 1
ATOM 678 N N . LYS A 1 85 ? 30.196 8.475 -4.748 1.00 91.56 85 LYS A N 1
ATOM 679 C CA . LYS A 1 85 ? 30.728 7.166 -4.326 1.00 91.56 85 LYS A CA 1
ATOM 680 C C . LYS A 1 85 ? 29.671 6.286 -3.654 1.00 91.56 85 LYS A C 1
ATOM 682 O O . LYS A 1 85 ? 29.946 5.621 -2.656 1.00 91.56 85 LYS A O 1
ATOM 687 N N . LEU A 1 86 ? 28.462 6.280 -4.212 1.00 89.12 86 LEU A N 1
ATOM 688 C CA . LEU A 1 86 ? 27.313 5.549 -3.679 1.00 89.12 86 LEU A CA 1
ATOM 689 C C . LEU A 1 86 ? 26.727 4.605 -4.726 1.00 89.12 86 LEU A C 1
ATOM 691 O O . LEU A 1 86 ? 26.706 4.906 -5.921 1.00 89.12 86 LEU A O 1
ATOM 695 N N . TYR A 1 87 ? 26.230 3.463 -4.258 1.00 89.81 87 TYR A N 1
ATOM 696 C CA . TYR A 1 87 ? 25.406 2.578 -5.070 1.00 89.81 87 TYR A CA 1
ATOM 697 C C . TYR A 1 87 ? 23.952 3.024 -5.003 1.00 89.81 87 TYR A C 1
ATOM 699 O O . TYR A 1 87 ? 23.456 3.405 -3.944 1.00 89.81 87 TYR A O 1
ATOM 707 N N . TYR A 1 88 ? 23.270 2.932 -6.133 1.00 90.25 88 TYR A N 1
ATOM 708 C CA . TYR A 1 88 ? 21.829 3.106 -6.228 1.00 90.25 88 TYR A CA 1
ATOM 709 C C . TYR A 1 88 ? 21.264 2.058 -7.182 1.00 90.25 88 TYR A C 1
ATOM 711 O O . TYR A 1 88 ? 22.021 1.339 -7.834 1.00 90.25 88 TYR A O 1
ATOM 719 N N . HIS A 1 89 ? 19.946 1.918 -7.247 1.00 92.56 89 HIS A N 1
ATOM 720 C CA . HIS A 1 89 ? 19.331 0.939 -8.132 1.00 92.56 89 HIS A CA 1
ATOM 721 C C . HIS A 1 89 ? 18.064 1.489 -8.763 1.00 92.56 89 HIS A C 1
ATOM 723 O O . HIS A 1 89 ? 17.365 2.284 -8.148 1.00 92.56 89 HIS A O 1
ATOM 729 N N . TYR A 1 90 ? 17.761 1.036 -9.971 1.00 94.50 90 TYR A N 1
ATOM 730 C CA . TYR A 1 90 ? 16.428 1.160 -10.545 1.00 94.50 90 TYR A CA 1
ATOM 731 C C . TYR A 1 90 ? 15.668 -0.136 -10.307 1.00 94.50 90 TYR A C 1
ATOM 733 O O . TYR A 1 90 ? 16.258 -1.215 -10.366 1.00 94.50 90 TYR A O 1
ATOM 741 N N . ASN A 1 91 ? 14.368 -0.036 -10.049 1.00 95.75 91 ASN A N 1
ATOM 742 C CA . ASN A 1 91 ? 13.505 -1.200 -9.896 1.00 95.75 91 ASN A CA 1
ATOM 743 C C . ASN A 1 91 ? 12.365 -1.124 -10.908 1.00 95.75 91 ASN A C 1
ATOM 745 O O . ASN A 1 91 ? 11.545 -0.210 -10.857 1.00 95.75 91 ASN A O 1
ATOM 749 N N . THR A 1 92 ? 12.324 -2.082 -11.828 1.00 96.62 92 THR A N 1
ATOM 750 C CA . THR A 1 92 ? 11.249 -2.224 -12.810 1.00 96.62 92 THR A CA 1
ATOM 751 C C . THR A 1 92 ? 10.367 -3.394 -12.409 1.00 96.62 92 THR A C 1
ATOM 753 O O . THR A 1 92 ? 10.785 -4.544 -12.528 1.00 96.62 92 THR A O 1
ATOM 756 N N . PHE A 1 93 ? 9.137 -3.122 -11.979 1.00 95.88 93 PHE A N 1
ATOM 757 C CA . PHE A 1 93 ? 8.113 -4.151 -11.829 1.00 95.88 93 PHE A CA 1
ATOM 758 C C . PHE A 1 93 ? 7.607 -4.579 -13.202 1.00 95.88 93 PHE A C 1
ATOM 760 O O . PHE A 1 93 ? 7.239 -3.746 -14.028 1.00 95.88 93 PHE A O 1
ATOM 767 N N . ILE A 1 94 ? 7.556 -5.887 -13.419 1.00 95.00 94 ILE A N 1
ATOM 768 C CA . ILE A 1 94 ? 7.158 -6.546 -14.660 1.00 95.00 94 ILE A CA 1
ATOM 769 C C . ILE A 1 94 ? 5.783 -7.154 -14.435 1.00 95.00 94 ILE A C 1
ATOM 771 O O . ILE A 1 94 ? 5.644 -8.307 -14.052 1.00 95.00 94 ILE A O 1
ATOM 775 N N . LEU A 1 95 ? 4.739 -6.356 -14.624 1.00 92.06 95 LEU A N 1
ATOM 776 C CA . LEU A 1 95 ? 3.365 -6.760 -14.330 1.00 92.06 95 LEU A CA 1
ATOM 777 C C . LEU A 1 95 ? 2.832 -7.812 -15.316 1.00 92.06 95 LEU A C 1
ATOM 779 O O . LEU A 1 95 ? 1.924 -8.576 -14.985 1.00 92.06 95 LEU A O 1
ATOM 783 N N . SER A 1 96 ? 3.398 -7.869 -16.524 1.00 85.56 96 SER A N 1
ATOM 784 C CA . SER A 1 96 ? 2.966 -8.787 -17.581 1.00 85.56 96 SER A CA 1
ATOM 785 C C . SER A 1 96 ? 3.057 -10.261 -17.196 1.00 85.56 96 SER A C 1
ATOM 787 O O . SER A 1 96 ? 2.239 -11.040 -17.672 1.00 85.56 96 SER A O 1
ATOM 789 N N . CYS A 1 97 ? 3.996 -10.664 -16.332 1.00 84.00 97 CYS A N 1
ATOM 790 C CA . CYS A 1 97 ? 4.269 -12.082 -16.061 1.00 84.00 97 CYS A CA 1
ATOM 791 C C . CYS A 1 97 ? 3.636 -12.678 -14.807 1.00 84.00 97 CYS A C 1
ATOM 793 O O . CYS A 1 97 ? 3.849 -13.857 -14.537 1.00 84.00 97 CYS A O 1
ATOM 795 N N . TRP A 1 98 ? 2.914 -11.904 -14.000 1.00 83.19 98 TRP A N 1
ATOM 796 C CA . TRP A 1 98 ? 2.385 -12.432 -12.735 1.00 83.19 98 TRP A CA 1
ATOM 797 C C . TRP A 1 98 ? 0.976 -11.977 -12.393 1.00 83.19 98 TRP A C 1
ATOM 799 O O . TRP A 1 98 ? 0.356 -12.566 -11.508 1.00 83.19 98 TRP A O 1
ATOM 809 N N . LEU A 1 99 ? 0.428 -10.985 -13.097 1.00 85.31 99 LEU A N 1
ATOM 810 C CA . LEU A 1 99 ? -0.949 -10.567 -12.879 1.00 85.31 99 LEU A CA 1
ATOM 811 C C . LEU A 1 99 ? -1.934 -11.678 -13.312 1.00 85.31 99 LEU A C 1
ATOM 813 O O . LEU A 1 99 ? -1.960 -12.060 -14.485 1.00 85.31 99 LEU A O 1
ATOM 817 N N . PRO A 1 100 ? -2.786 -12.209 -12.410 1.00 83.50 100 PRO A N 1
ATOM 818 C CA . PRO A 1 100 ? -3.658 -13.342 -12.737 1.00 83.50 100 PRO A CA 1
ATOM 819 C C . PRO A 1 100 ? -4.648 -13.061 -13.874 1.00 83.50 100 PRO A C 1
ATOM 821 O O . PRO A 1 100 ? -4.891 -13.922 -14.717 1.00 83.50 100 PRO A O 1
ATOM 824 N N . ASN A 1 101 ? -5.192 -11.844 -13.927 1.00 85.06 101 ASN A N 1
ATOM 825 C CA . ASN A 1 101 ? -6.091 -11.402 -14.994 1.00 85.06 101 ASN A CA 1
ATOM 826 C C . ASN A 1 101 ? -5.387 -11.359 -16.356 1.00 85.06 101 ASN A C 1
ATOM 828 O O . ASN A 1 101 ? -6.001 -11.654 -17.375 1.00 85.06 101 ASN A O 1
ATOM 832 N N . VAL A 1 102 ? -4.092 -11.050 -16.374 1.00 84.31 102 VAL A N 1
ATOM 833 C CA . VAL A 1 102 ? -3.280 -11.063 -17.591 1.00 84.31 102 VAL A CA 1
ATOM 834 C C . VAL A 1 102 ? -3.098 -12.491 -18.091 1.00 84.31 102 VAL A C 1
ATOM 836 O O . VAL A 1 102 ? -3.364 -12.773 -19.256 1.00 84.31 102 VAL A O 1
ATOM 839 N N . HIS A 1 103 ? -2.738 -13.419 -17.204 1.00 83.31 103 HIS A N 1
ATOM 840 C CA . HIS A 1 103 ? -2.631 -14.834 -17.560 1.00 83.31 103 HIS A CA 1
ATOM 841 C C . HIS A 1 103 ? -3.950 -15.429 -18.057 1.00 83.31 103 HIS A C 1
ATOM 843 O O . HIS A 1 103 ? -3.937 -16.219 -19.003 1.00 83.31 103 HIS A O 1
ATOM 849 N N . ALA A 1 104 ? -5.079 -15.038 -17.460 1.00 85.69 104 ALA A N 1
ATOM 850 C CA . ALA A 1 104 ? -6.399 -15.442 -17.936 1.00 85.69 104 ALA A CA 1
ATOM 851 C C . ALA A 1 104 ? -6.635 -14.977 -19.382 1.00 85.69 104 ALA A C 1
ATOM 853 O O . ALA A 1 104 ? -6.935 -15.805 -20.239 1.00 85.69 104 ALA A O 1
ATOM 854 N N . ILE A 1 105 ? -6.378 -13.696 -19.677 1.00 85.12 105 ILE A N 1
ATOM 855 C CA . ILE A 1 105 ? -6.518 -13.123 -21.025 1.00 85.12 105 ILE A CA 1
ATOM 856 C C . ILE A 1 105 ? -5.623 -13.849 -22.036 1.00 85.12 105 ILE A C 1
ATOM 858 O O . ILE A 1 105 ? -6.089 -14.204 -23.120 1.00 85.12 105 ILE A O 1
ATOM 862 N N . LEU A 1 106 ? -4.354 -14.096 -21.698 1.00 85.31 106 LEU A N 1
ATOM 863 C CA . LEU A 1 106 ? -3.418 -14.787 -22.591 1.00 85.31 106 LEU A CA 1
ATOM 864 C C . LEU A 1 106 ? -3.891 -16.205 -22.918 1.00 85.31 106 LEU A C 1
ATOM 866 O O . LEU A 1 106 ? -3.869 -16.616 -24.078 1.00 85.31 106 LEU A O 1
ATOM 870 N N . LYS A 1 107 ? -4.373 -16.932 -21.904 1.00 86.44 107 LYS A N 1
ATOM 871 C CA . LYS A 1 107 ? -4.897 -18.289 -22.063 1.00 86.44 107 LYS A CA 1
ATOM 872 C C . LYS A 1 107 ? -6.172 -18.316 -22.907 1.00 86.44 107 LYS A C 1
ATOM 874 O O . LYS A 1 107 ? -6.280 -19.151 -2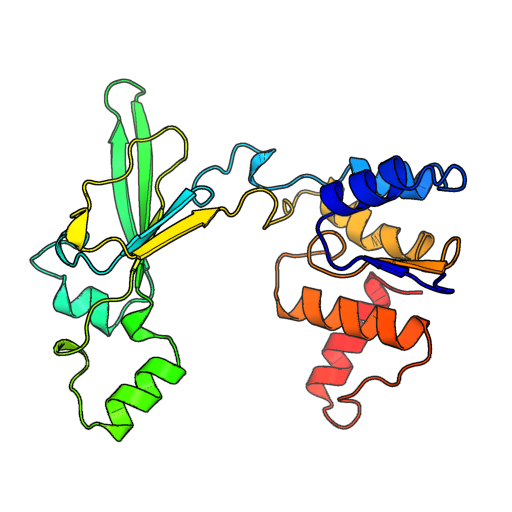3.799 1.00 86.44 107 LYS A O 1
ATOM 879 N N . GLU A 1 108 ? -7.120 -17.422 -22.634 1.00 91.62 108 GLU A N 1
ATOM 880 C CA . GLU A 1 108 ? -8.396 -17.330 -23.357 1.00 91.62 108 GLU A CA 1
ATOM 881 C C . GLU A 1 108 ? -8.195 -16.998 -24.838 1.00 91.62 108 GLU A C 1
ATOM 883 O O . GLU A 1 108 ? -8.854 -17.581 -25.697 1.00 91.62 108 GLU A O 1
ATOM 888 N N . ASN A 1 109 ? -7.248 -16.109 -25.143 1.00 89.38 109 ASN A N 1
ATOM 889 C CA . ASN A 1 109 ? -6.989 -15.642 -26.505 1.00 89.38 109 ASN A CA 1
ATOM 890 C C . ASN A 1 109 ? -5.878 -16.423 -27.225 1.00 89.38 109 ASN A C 1
ATOM 892 O O . ASN A 1 109 ? -5.529 -16.074 -28.349 1.00 89.38 109 ASN A O 1
ATOM 896 N N . GLN A 1 110 ? -5.317 -17.465 -26.599 1.00 88.94 110 GLN A N 1
ATOM 897 C CA . GLN A 1 110 ? -4.203 -18.260 -27.141 1.00 88.94 110 GLN A CA 1
ATOM 898 C C . GLN A 1 110 ? -2.992 -17.398 -27.551 1.00 88.94 110 GLN A C 1
ATOM 900 O O . GLN A 1 110 ? -2.312 -17.671 -28.539 1.00 88.94 110 GLN A O 1
ATOM 905 N N . ILE A 1 111 ? -2.724 -16.338 -26.787 1.00 84.81 111 ILE A N 1
ATOM 906 C CA . ILE A 1 111 ? -1.612 -15.419 -27.031 1.00 84.81 111 ILE A CA 1
ATOM 907 C C . ILE A 1 111 ? -0.392 -15.946 -26.279 1.00 84.81 111 ILE A C 1
ATOM 909 O O . ILE A 1 111 ? -0.414 -16.092 -25.056 1.00 84.81 111 ILE A O 1
ATOM 913 N N . GLU A 1 112 ? 0.696 -16.213 -27.002 1.00 84.69 112 GLU A N 1
ATOM 914 C CA . GLU A 1 112 ? 1.976 -16.506 -26.359 1.00 84.69 112 GLU A CA 1
ATOM 915 C C . GLU A 1 112 ? 2.429 -15.291 -25.545 1.00 84.69 112 GLU A C 1
ATOM 917 O O . GLU A 1 112 ? 2.352 -14.158 -26.014 1.00 84.69 112 GLU A O 1
ATOM 922 N N . HIS A 1 113 ? 2.961 -15.523 -24.347 1.00 81.81 113 HIS A N 1
ATOM 923 C CA . HIS A 1 113 ? 3.359 -14.462 -23.412 1.00 81.81 113 HIS A CA 1
ATOM 924 C C . HIS A 1 113 ? 4.327 -13.444 -24.040 1.00 81.81 113 HIS A C 1
ATOM 926 O O . HIS A 1 113 ? 4.173 -12.231 -23.895 1.00 81.81 113 HIS A O 1
ATOM 932 N N . LYS A 1 114 ? 5.243 -13.931 -24.888 1.00 81.56 114 LYS A N 1
ATOM 933 C CA . LYS A 1 114 ? 6.162 -13.085 -25.658 1.00 81.56 114 LYS A CA 1
ATOM 934 C C . LYS A 1 114 ? 5.459 -12.135 -26.650 1.00 81.56 114 LYS A C 1
ATOM 936 O O . LYS A 1 114 ? 6.022 -11.114 -27.024 1.00 81.56 114 LYS A O 1
ATOM 941 N N . ASN A 1 115 ? 4.235 -12.412 -27.069 1.00 84.06 115 ASN A N 1
ATOM 942 C CA . ASN A 1 115 ? 3.494 -11.544 -27.985 1.00 84.06 115 ASN A CA 1
ATOM 943 C C . ASN A 1 115 ? 2.638 -10.512 -27.233 1.00 84.06 115 ASN A C 1
ATOM 945 O O . ASN A 1 115 ? 1.934 -9.725 -27.860 1.00 84.06 115 ASN A O 1
ATOM 949 N N . MET A 1 116 ? 2.692 -10.503 -25.897 1.00 84.94 116 MET A N 1
ATOM 950 C CA . MET A 1 116 ? 2.009 -9.513 -25.082 1.00 84.94 116 MET A CA 1
ATOM 951 C C . MET A 1 116 ? 2.756 -8.177 -25.066 1.00 84.94 116 MET A C 1
ATOM 953 O O . MET A 1 116 ? 3.982 -8.133 -24.936 1.00 84.94 116 MET A O 1
ATOM 957 N N . GLU A 1 117 ? 1.991 -7.085 -25.109 1.00 87.12 117 GLU A N 1
ATOM 958 C CA . GLU A 1 117 ? 2.491 -5.752 -24.782 1.00 87.12 117 GLU A CA 1
ATOM 959 C C . GLU A 1 117 ? 3.072 -5.735 -23.354 1.00 87.12 117 GLU A C 1
ATOM 961 O O . GLU A 1 117 ? 2.388 -6.136 -22.404 1.00 87.12 117 GLU A O 1
ATOM 966 N N . PRO A 1 118 ? 4.317 -5.265 -23.169 1.00 91.06 118 PRO A N 1
ATOM 967 C CA . PRO A 1 118 ? 4.912 -5.193 -21.846 1.00 91.06 118 PRO A CA 1
ATOM 968 C C . PRO A 1 118 ? 4.160 -4.224 -20.934 1.00 91.06 118 PRO A C 1
ATOM 970 O O . PRO A 1 118 ? 3.723 -3.156 -21.362 1.00 91.06 118 PRO A O 1
ATOM 973 N N . MET A 1 119 ? 4.056 -4.573 -19.654 1.00 93.56 119 MET A N 1
ATOM 974 C CA . MET A 1 119 ? 3.448 -3.716 -18.638 1.00 93.56 119 MET A CA 1
ATOM 975 C C . MET A 1 119 ? 4.440 -3.517 -17.508 1.00 93.56 119 MET A C 1
ATOM 977 O O . MET A 1 119 ? 4.692 -4.440 -16.730 1.00 93.56 119 MET A O 1
ATOM 981 N N . PHE A 1 120 ? 5.001 -2.315 -17.436 1.00 96.19 120 PHE A N 1
ATOM 982 C CA . PHE A 1 120 ? 6.050 -1.983 -16.489 1.00 96.19 120 PHE A CA 1
ATOM 983 C C . PHE A 1 120 ? 5.669 -0.828 -15.581 1.00 96.19 120 PHE A C 1
ATOM 985 O O . PHE A 1 120 ? 4.975 0.109 -15.989 1.00 96.19 120 PHE A O 1
ATOM 992 N N . VAL A 1 121 ? 6.200 -0.882 -14.361 1.00 96.94 121 VAL A N 1
ATOM 993 C CA . VAL A 1 121 ? 6.324 0.286 -13.492 1.00 96.94 121 VAL A CA 1
ATOM 994 C C . VAL A 1 121 ? 7.777 0.402 -13.065 1.00 96.94 121 VAL A C 1
ATOM 996 O O . VAL A 1 121 ? 8.279 -0.473 -12.362 1.00 96.94 121 VAL A O 1
ATOM 999 N N . THR A 1 122 ? 8.446 1.466 -13.498 1.00 96.88 122 THR A N 1
ATOM 1000 C CA . THR A 1 122 ? 9.856 1.705 -13.172 1.00 96.88 122 THR A CA 1
ATOM 1001 C C . THR A 1 122 ? 9.980 2.789 -12.123 1.00 96.88 122 THR A C 1
ATOM 1003 O O . THR A 1 122 ? 9.395 3.865 -12.257 1.00 96.88 122 THR A O 1
ATOM 1006 N N . TYR A 1 123 ? 10.770 2.489 -11.102 1.00 95.56 123 TYR A N 1
ATOM 1007 C CA . TYR A 1 123 ? 11.119 3.380 -10.014 1.00 95.56 123 TYR A CA 1
ATOM 1008 C C . TYR A 1 123 ? 12.608 3.701 -10.050 1.00 95.56 123 TYR A C 1
ATOM 1010 O O . TYR A 1 123 ? 13.450 2.846 -10.351 1.00 95.56 123 TYR A O 1
A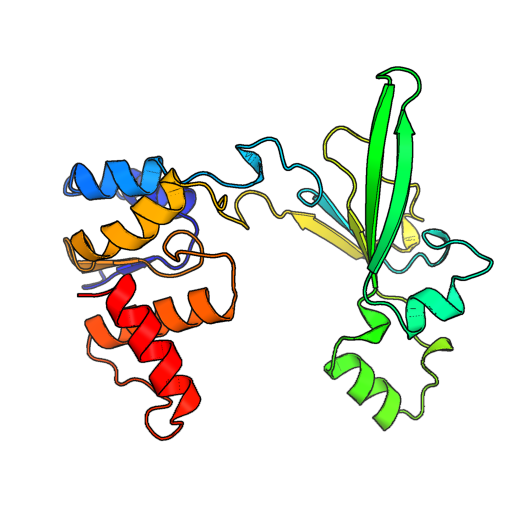TOM 1018 N N . ALA A 1 124 ? 12.913 4.940 -9.689 1.00 91.94 124 ALA A N 1
ATOM 1019 C CA . ALA A 1 124 ? 14.252 5.396 -9.378 1.00 91.94 124 ALA A CA 1
ATOM 1020 C C . ALA A 1 124 ? 14.249 6.034 -7.983 1.00 91.94 124 ALA A C 1
ATOM 1022 O O . ALA A 1 124 ? 13.218 6.571 -7.567 1.00 91.94 124 ALA A O 1
ATOM 1023 N N . PRO A 1 125 ? 15.390 6.026 -7.274 1.00 87.25 125 PRO A N 1
ATOM 1024 C CA . PRO A 1 125 ? 15.538 6.788 -6.048 1.00 87.25 125 PRO A CA 1
ATOM 1025 C C . PRO A 1 125 ? 15.233 8.255 -6.330 1.00 87.25 125 PRO A C 1
ATOM 1027 O O . PRO A 1 125 ? 15.683 8.789 -7.340 1.00 87.25 125 PRO A O 1
ATOM 1030 N N . HIS A 1 126 ? 14.485 8.911 -5.445 1.00 81.81 126 HIS A N 1
ATOM 1031 C CA . HIS A 1 126 ? 14.000 10.280 -5.667 1.00 81.81 126 HIS A CA 1
ATOM 1032 C C . HIS A 1 126 ? 15.107 11.299 -6.006 1.00 81.81 126 HIS A C 1
ATOM 1034 O O . HIS A 1 126 ? 14.875 12.266 -6.726 1.00 81.81 126 HIS A O 1
ATOM 1040 N N . ASN A 1 127 ? 16.324 11.083 -5.502 1.00 83.19 127 ASN A N 1
ATOM 1041 C CA . ASN A 1 127 ? 17.489 11.931 -5.757 1.00 83.19 127 ASN A CA 1
ATOM 1042 C C . ASN A 1 127 ? 18.292 11.545 -7.015 1.00 83.19 127 ASN A C 1
ATOM 1044 O O . ASN A 1 127 ? 19.318 12.166 -7.291 1.00 83.19 127 ASN A O 1
ATOM 1048 N N . GLN A 1 128 ? 17.862 10.530 -7.760 1.00 87.06 128 GLN A N 1
ATOM 1049 C CA . GLN A 1 128 ? 18.498 10.064 -8.988 1.00 87.06 128 GLN A CA 1
ATOM 1050 C C . GLN A 1 128 ? 17.592 10.338 -10.193 1.00 87.06 128 GLN A C 1
ATOM 1052 O O . GLN A 1 128 ? 16.365 10.282 -10.083 1.00 87.06 128 GLN A O 1
ATOM 1057 N N . PRO A 1 129 ? 18.163 10.614 -11.377 1.00 87.75 129 PRO A N 1
ATOM 1058 C CA . PRO A 1 129 ? 17.362 10.728 -12.582 1.00 87.75 129 PRO A CA 1
ATOM 1059 C C . PRO A 1 129 ? 16.736 9.372 -12.921 1.00 87.75 129 PRO A C 1
ATOM 1061 O O . PRO A 1 129 ? 17.391 8.325 -12.847 1.00 87.75 129 PRO A O 1
ATOM 1064 N N . MET A 1 130 ? 15.475 9.411 -13.344 1.00 90.56 130 MET A N 1
ATOM 1065 C CA . MET A 1 130 ? 14.798 8.251 -13.914 1.00 90.56 130 MET A CA 1
ATOM 1066 C C . MET A 1 130 ? 15.571 7.760 -15.152 1.00 90.56 130 MET A C 1
ATOM 1068 O O . MET A 1 130 ? 16.030 8.594 -15.945 1.00 90.56 130 MET A O 1
ATOM 1072 N N . PRO A 1 131 ? 15.720 6.439 -15.361 1.00 92.56 131 PRO A N 1
ATOM 1073 C CA . PRO A 1 131 ? 16.252 5.911 -16.608 1.00 92.56 131 PRO A CA 1
ATOM 1074 C C . PRO A 1 131 ? 15.456 6.429 -17.809 1.00 92.56 131 PRO A C 1
ATOM 1076 O O . PRO A 1 131 ? 14.262 6.726 -17.727 1.00 92.56 131 PRO A O 1
ATOM 1079 N N . LYS A 1 132 ? 16.136 6.541 -18.952 1.00 94.38 132 LYS A N 1
ATOM 1080 C CA . LYS A 1 132 ? 15.518 7.013 -20.189 1.00 94.38 132 LYS A CA 1
ATOM 1081 C C . LYS A 1 132 ? 14.440 6.023 -20.636 1.00 94.38 132 LYS A C 1
ATOM 1083 O O . LYS A 1 132 ? 14.759 4.905 -21.023 1.00 94.38 132 LYS A O 1
ATOM 1088 N N . ILE A 1 133 ? 13.193 6.478 -20.625 1.00 96.62 133 ILE A N 1
ATOM 1089 C CA . ILE A 1 133 ? 12.018 5.750 -21.110 1.00 96.62 133 ILE A CA 1
ATOM 1090 C C . ILE A 1 133 ? 11.471 6.506 -22.322 1.00 96.62 133 ILE A C 1
ATOM 1092 O O . ILE A 1 133 ? 11.393 7.735 -22.300 1.00 96.62 133 ILE A O 1
ATOM 1096 N N . ASP A 1 134 ? 11.102 5.790 -23.384 1.00 96.94 134 ASP A N 1
ATOM 1097 C CA . ASP A 1 134 ? 10.423 6.382 -24.541 1.00 96.94 134 ASP A CA 1
ATOM 1098 C C . ASP A 1 134 ? 9.105 7.053 -24.116 1.00 96.94 134 ASP A C 1
ATOM 1100 O O . ASP A 1 134 ? 8.149 6.385 -23.718 1.00 96.94 134 ASP A O 1
ATOM 1104 N N . GLU A 1 135 ? 9.041 8.382 -24.235 1.00 96.25 135 GLU A N 1
ATOM 1105 C CA . GLU A 1 135 ? 7.891 9.199 -23.833 1.00 96.25 135 GLU A CA 1
ATOM 1106 C C . GLU A 1 135 ? 6.586 8.763 -24.510 1.00 96.25 135 GLU A C 1
ATOM 1108 O O . GLU A 1 135 ? 5.520 8.828 -23.900 1.00 96.25 135 GLU A O 1
ATOM 1113 N N . LYS A 1 136 ? 6.655 8.235 -25.741 1.00 97.38 136 LYS A N 1
ATOM 1114 C CA . LYS A 1 136 ? 5.476 7.742 -26.477 1.00 97.38 136 LYS A CA 1
ATOM 1115 C C . LYS A 1 136 ? 4.913 6.438 -25.908 1.00 97.38 136 LYS A C 1
ATOM 1117 O O . LYS A 1 136 ? 3.838 5.995 -26.316 1.00 97.38 136 LYS A O 1
ATOM 1122 N N . LYS A 1 137 ? 5.651 5.792 -25.007 1.00 97.25 137 LYS A N 1
ATOM 1123 C CA . LYS A 1 137 ? 5.288 4.533 -24.351 1.00 97.25 137 LYS A CA 1
ATOM 1124 C C . LYS A 1 137 ? 4.909 4.720 -22.883 1.00 97.25 137 LYS A C 1
ATOM 1126 O O . LYS A 1 137 ? 4.647 3.717 -22.219 1.00 97.25 137 LYS A O 1
ATOM 1131 N N . ILE A 1 138 ? 4.880 5.957 -22.386 1.00 97.69 138 ILE A N 1
ATOM 1132 C CA . ILE A 1 138 ? 4.453 6.285 -21.024 1.00 97.69 138 ILE A CA 1
ATOM 1133 C C . ILE A 1 138 ? 2.926 6.380 -20.979 1.00 97.69 138 ILE A C 1
ATOM 1135 O O . ILE A 1 138 ? 2.313 7.091 -21.770 1.00 97.69 138 ILE A O 1
ATOM 1139 N N . PHE A 1 139 ? 2.322 5.685 -20.017 1.00 96.69 139 PHE A N 1
ATOM 1140 C CA . PHE A 1 139 ? 0.882 5.734 -19.751 1.00 96.69 139 PHE A CA 1
ATOM 1141 C C . PHE A 1 139 ? 0.527 6.612 -18.553 1.00 96.69 139 PHE A C 1
ATOM 1143 O O . PHE A 1 139 ? -0.580 7.140 -18.487 1.00 96.69 139 PHE A O 1
ATOM 1150 N N . GLY A 1 140 ? 1.442 6.775 -17.598 1.00 96.38 140 GLY A N 1
ATOM 1151 C CA . GLY A 1 140 ? 1.158 7.544 -16.396 1.00 96.38 140 GLY A CA 1
ATOM 1152 C C . GLY A 1 140 ? 2.298 7.551 -15.394 1.00 96.38 140 GLY A C 1
ATOM 1153 O O . GLY A 1 140 ? 3.397 7.060 -15.657 1.00 96.38 140 GLY A O 1
ATOM 1154 N N . LYS A 1 141 ? 2.008 8.126 -14.229 1.00 95.31 141 LYS A N 1
ATOM 1155 C CA . LYS A 1 141 ? 2.922 8.226 -13.094 1.00 95.31 141 LYS A CA 1
ATOM 1156 C C . LYS A 1 141 ? 2.256 7.654 -11.848 1.00 95.31 141 LYS A C 1
ATOM 1158 O O . LYS A 1 141 ? 1.037 7.741 -11.709 1.00 95.31 141 LYS A O 1
ATOM 1163 N N . VAL A 1 142 ? 3.068 7.093 -10.964 1.00 93.12 142 VAL A N 1
ATOM 1164 C CA . VAL A 1 142 ? 2.672 6.613 -9.639 1.00 93.12 142 VAL A CA 1
ATOM 1165 C C . VAL A 1 142 ? 3.312 7.519 -8.598 1.00 93.12 142 VAL A C 1
ATOM 1167 O O . VAL A 1 142 ? 4.492 7.842 -8.717 1.00 93.12 142 VAL A O 1
ATOM 1170 N N . ASP A 1 143 ? 2.531 7.902 -7.593 1.00 90.62 143 ASP A N 1
ATOM 1171 C CA . ASP A 1 143 ? 2.997 8.594 -6.394 1.00 90.62 143 ASP A CA 1
ATOM 1172 C C . ASP A 1 143 ? 2.650 7.735 -5.175 1.00 90.62 143 ASP A C 1
ATOM 1174 O O . ASP A 1 143 ? 1.475 7.484 -4.899 1.00 90.62 143 ASP A O 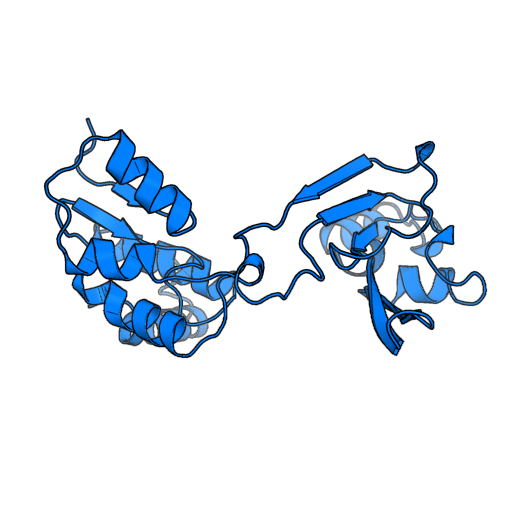1
ATOM 1178 N N . ASN A 1 144 ? 3.681 7.269 -4.475 1.00 89.12 144 ASN A N 1
ATOM 1179 C CA . ASN A 1 144 ? 3.572 6.412 -3.297 1.00 89.12 144 ASN A CA 1
ATOM 1180 C C . ASN A 1 144 ? 3.920 7.142 -1.988 1.00 89.12 144 ASN A C 1
ATOM 1182 O O . ASN A 1 144 ? 4.128 6.491 -0.958 1.00 89.12 144 ASN A O 1
ATOM 1186 N N . ARG A 1 145 ? 3.999 8.480 -1.983 1.00 88.44 145 ARG A N 1
ATOM 1187 C CA . ARG A 1 145 ? 4.232 9.243 -0.745 1.00 88.44 145 ARG A CA 1
ATOM 1188 C C . ARG A 1 145 ? 3.195 8.864 0.306 1.00 88.44 145 ARG A C 1
ATOM 1190 O O . ARG A 1 145 ? 1.996 8.818 0.026 1.00 88.44 145 ARG A O 1
ATOM 1197 N N . ARG A 1 146 ? 3.651 8.595 1.534 1.00 87.94 146 ARG A N 1
ATOM 1198 C CA . ARG A 1 146 ? 2.791 8.186 2.657 1.00 87.94 146 ARG A CA 1
ATOM 1199 C C . ARG A 1 146 ? 1.979 6.902 2.427 1.00 87.94 146 ARG A C 1
ATOM 1201 O O . ARG A 1 146 ? 1.025 6.657 3.168 1.00 87.94 146 ARG A O 1
ATOM 1208 N N . ALA A 1 147 ? 2.330 6.071 1.441 1.00 85.88 147 ALA A N 1
ATOM 1209 C CA . ALA A 1 147 ? 1.653 4.792 1.206 1.00 85.88 147 ALA A CA 1
ATOM 1210 C C . ALA A 1 147 ? 2.053 3.724 2.241 1.00 85.88 147 ALA A C 1
ATOM 1212 O O . ALA A 1 147 ? 1.226 2.916 2.674 1.00 85.88 147 ALA A O 1
ATOM 1213 N N . HIS A 1 148 ? 3.315 3.748 2.680 1.00 87.50 148 HIS A N 1
ATOM 1214 C CA . HIS A 1 148 ? 3.887 2.750 3.581 1.00 87.50 148 HIS A CA 1
ATOM 1215 C C . HIS A 1 148 ? 4.391 3.401 4.873 1.00 87.50 148 HIS A C 1
ATOM 1217 O O . HIS A 1 148 ? 5.400 4.107 4.847 1.00 87.50 148 HIS A O 1
ATOM 1223 N N . PRO A 1 149 ? 3.714 3.178 6.011 1.00 90.81 149 PRO A N 1
ATOM 1224 C CA . PRO A 1 149 ? 4.262 3.470 7.324 1.00 90.81 149 PRO A CA 1
ATOM 1225 C C . PRO A 1 149 ? 5.582 2.730 7.539 1.00 90.81 149 PRO A C 1
ATOM 1227 O O . PRO A 1 149 ? 5.739 1.570 7.145 1.00 90.81 149 PRO A O 1
ATOM 1230 N N . SER A 1 150 ? 6.526 3.378 8.207 1.00 90.50 150 SER A N 1
ATOM 1231 C CA . SER A 1 150 ? 7.799 2.757 8.561 1.00 90.50 150 SER A CA 1
ATOM 1232 C C . SER A 1 150 ? 7.589 1.605 9.540 1.00 90.50 150 SER A C 1
ATOM 1234 O O . SER A 1 150 ? 6.762 1.693 10.447 1.00 90.50 150 SER A O 1
ATOM 1236 N N . LEU A 1 151 ? 8.398 0.550 9.449 1.00 89.69 151 LEU A N 1
ATOM 1237 C CA . LEU A 1 151 ? 8.372 -0.564 10.412 1.00 89.69 151 LEU A CA 1
ATOM 1238 C C . LEU A 1 151 ? 9.201 -0.274 11.677 1.00 89.69 151 LEU A C 1
ATOM 1240 O O . LEU A 1 151 ? 9.769 -1.177 12.292 1.00 89.69 151 LEU A O 1
ATOM 1244 N N . SER A 1 152 ? 9.274 0.998 12.074 1.00 90.69 152 SER A N 1
ATOM 1245 C CA . SER A 1 152 ? 10.023 1.447 13.245 1.00 90.69 152 SER A CA 1
ATOM 1246 C C . SER A 1 152 ? 9.387 0.950 14.547 1.00 90.69 152 SER A C 1
ATOM 1248 O O . SER A 1 152 ? 8.177 0.722 14.625 1.00 90.69 152 SER A O 1
ATOM 1250 N N . PHE A 1 153 ? 10.188 0.840 15.611 1.00 92.25 153 PHE A N 1
ATOM 1251 C CA . PHE A 1 153 ? 9.684 0.497 16.946 1.00 92.25 153 PHE A CA 1
ATOM 1252 C C . PHE A 1 153 ? 8.552 1.437 17.395 1.00 92.25 153 PHE A C 1
ATOM 1254 O O . PHE A 1 153 ? 7.559 0.990 17.964 1.00 92.25 153 PHE A O 1
ATOM 1261 N N . ARG A 1 154 ? 8.671 2.735 17.081 1.00 92.75 154 ARG A N 1
ATOM 1262 C CA . ARG A 1 154 ? 7.643 3.744 17.363 1.00 92.75 154 ARG A CA 1
ATOM 1263 C C . ARG A 1 154 ? 6.314 3.395 16.692 1.00 92.75 154 ARG A C 1
ATOM 1265 O O . ARG A 1 154 ? 5.295 3.356 17.374 1.00 92.75 154 ARG A O 1
ATOM 1272 N N . ASN A 1 155 ? 6.318 3.117 15.390 1.00 93.62 155 ASN A N 1
ATOM 1273 C CA . ASN A 1 155 ? 5.092 2.785 14.661 1.00 93.62 155 ASN A CA 1
ATOM 1274 C C . ASN A 1 155 ? 4.486 1.462 15.138 1.00 93.62 155 ASN A C 1
ATOM 1276 O O . ASN A 1 155 ? 3.270 1.371 15.300 1.00 93.62 155 ASN A O 1
ATOM 1280 N N . GLN A 1 156 ? 5.322 0.468 15.449 1.00 92.31 156 GLN A N 1
ATOM 1281 C CA . GLN A 1 156 ? 4.855 -0.782 16.049 1.00 92.31 156 GLN A CA 1
ATOM 1282 C C . GLN A 1 156 ? 4.167 -0.524 17.397 1.00 92.31 156 GLN A C 1
ATOM 1284 O O . GLN A 1 156 ? 3.051 -0.994 17.610 1.00 92.31 156 GLN A O 1
ATOM 1289 N N . ALA A 1 157 ? 4.760 0.288 18.277 1.00 93.12 157 ALA A N 1
ATOM 1290 C CA . ALA A 1 157 ? 4.134 0.663 19.543 1.00 93.12 157 ALA A CA 1
ATOM 1291 C C . ALA A 1 157 ? 2.798 1.397 19.332 1.00 93.12 157 ALA A C 1
ATOM 1293 O O . ALA A 1 157 ? 1.801 1.040 19.959 1.00 93.12 157 ALA A O 1
ATOM 1294 N N . ILE A 1 158 ? 2.741 2.363 18.407 1.00 93.00 158 ILE A N 1
ATOM 1295 C CA . ILE A 1 158 ? 1.503 3.083 18.067 1.00 93.00 158 ILE A CA 1
ATOM 1296 C C . ILE A 1 158 ? 0.419 2.111 17.579 1.00 93.00 158 ILE A C 1
ATOM 1298 O O . ILE A 1 158 ? -0.712 2.178 18.054 1.00 93.00 158 ILE A O 1
ATOM 1302 N N . SER A 1 159 ? 0.758 1.161 16.702 1.00 91.56 159 SER A N 1
ATOM 1303 C CA . SER A 1 159 ? -0.198 0.173 16.175 1.00 91.56 159 SER A CA 1
ATOM 1304 C C . SER A 1 159 ? -0.810 -0.737 17.251 1.00 91.56 159 SER A C 1
ATOM 1306 O O . SER A 1 159 ? -1.934 -1.214 17.102 1.00 91.56 159 SER A O 1
ATOM 1308 N N . LEU A 1 160 ? -0.093 -0.966 18.356 1.00 91.06 160 LEU A N 1
ATOM 1309 C CA . LEU A 1 160 ? -0.590 -1.733 19.501 1.00 91.06 160 LEU A CA 1
ATOM 1310 C C . LEU A 1 160 ? -1.406 -0.863 20.466 1.00 91.06 160 LEU A C 1
ATOM 1312 O O . LEU A 1 160 ? -2.321 -1.357 21.126 1.00 91.06 160 LEU A O 1
ATOM 1316 N N . LEU A 1 161 ? -1.084 0.429 20.557 1.00 92.81 161 LEU A N 1
ATOM 1317 C CA . LEU A 1 161 ? -1.743 1.385 21.450 1.00 92.81 161 LEU A CA 1
ATOM 1318 C C . LEU A 1 161 ? -3.007 2.005 20.848 1.00 92.81 161 LEU A C 1
ATOM 1320 O O . LEU A 1 161 ? -3.865 2.455 21.605 1.00 92.81 161 LEU A O 1
ATOM 1324 N N . ILE A 1 162 ? -3.179 1.974 19.522 1.00 90.75 162 ILE A N 1
ATOM 1325 C CA . ILE A 1 162 ? -4.344 2.564 18.843 1.00 90.75 162 ILE A CA 1
ATOM 1326 C C . ILE A 1 162 ? -5.680 2.014 19.364 1.00 90.75 162 ILE A C 1
ATOM 1328 O O . ILE A 1 162 ? -6.678 2.729 19.396 1.00 90.75 162 ILE A O 1
ATOM 1332 N N . ARG A 1 163 ? -5.699 0.773 19.867 1.00 92.19 163 ARG A N 1
ATOM 1333 C CA . ARG A 1 163 ? -6.876 0.156 20.500 1.00 92.19 163 ARG A CA 1
ATOM 1334 C C . ARG A 1 163 ? -7.444 0.962 21.672 1.00 92.19 163 ARG A C 1
ATOM 1336 O O . ARG A 1 163 ? -8.619 0.825 21.985 1.00 92.19 163 ARG A O 1
ATOM 1343 N N . LEU A 1 164 ? -6.621 1.792 22.320 1.00 93.62 164 LEU A N 1
ATOM 1344 C CA . LEU A 1 164 ? -7.008 2.617 23.467 1.00 93.62 164 LEU A CA 1
ATOM 1345 C C . LEU A 1 164 ? -7.874 3.825 23.083 1.00 93.62 164 LEU A C 1
ATOM 1347 O O . LEU A 1 164 ? -8.490 4.414 23.963 1.00 93.62 164 LEU A O 1
ATOM 1351 N N . VAL A 1 165 ? -7.917 4.190 21.798 1.00 92.56 165 VAL A N 1
ATOM 1352 C CA . VAL A 1 165 ? -8.688 5.342 21.291 1.00 92.56 165 VAL A CA 1
ATOM 1353 C C . VAL A 1 165 ? -9.737 4.948 20.247 1.00 92.56 165 VAL A C 1
ATOM 1355 O O . VAL A 1 165 ? -10.420 5.811 19.701 1.00 92.56 165 VAL A O 1
ATOM 1358 N N . GLN A 1 166 ? -9.890 3.652 19.950 1.00 93.81 166 GLN A N 1
ATOM 1359 C CA . GLN A 1 166 ? -10.945 3.172 19.054 1.00 93.81 166 GLN A CA 1
ATOM 1360 C C . GLN A 1 166 ? -12.326 3.474 19.651 1.00 93.81 166 GLN A C 1
ATOM 1362 O O . GLN A 1 166 ? -12.627 3.074 20.773 1.00 93.81 166 GLN A O 1
ATOM 1367 N N . GLY A 1 167 ? -13.175 4.160 18.887 1.00 93.19 167 GLY A N 1
ATOM 1368 C CA . GLY A 1 167 ? -14.521 4.566 19.291 1.00 93.19 167 GLY A CA 1
ATOM 1369 C C . GLY A 1 167 ? -14.592 5.885 20.064 1.00 93.19 167 GLY A C 1
ATOM 1370 O O . GLY A 1 167 ? -15.699 6.344 20.357 1.00 93.19 167 GLY A O 1
ATOM 1371 N N . GLU A 1 168 ? -13.460 6.528 20.367 1.00 92.25 168 GLU A N 1
ATOM 1372 C CA . GLU A 1 168 ? -13.444 7.834 21.030 1.00 92.25 168 GLU A CA 1
ATOM 1373 C C . GLU A 1 168 ? -14.213 8.862 20.184 1.00 92.25 168 GLU A C 1
ATOM 1375 O O . GLU A 1 168 ? -13.908 9.074 19.010 1.00 92.25 168 GLU A O 1
ATOM 1380 N N . ASN A 1 169 ? -15.245 9.483 20.767 1.00 91.25 169 ASN A N 1
ATOM 1381 C CA . ASN A 1 169 ? -16.157 10.404 20.074 1.00 91.25 169 ASN A CA 1
ATOM 1382 C C . ASN A 1 169 ? -16.736 9.841 18.757 1.00 91.25 169 ASN A C 1
ATOM 1384 O O . ASN A 1 169 ? -16.949 10.583 17.799 1.00 91.25 169 ASN A O 1
ATOM 1388 N N . GLY A 1 170 ? -16.962 8.524 18.684 1.00 93.06 170 GLY A N 1
ATOM 1389 C CA . GLY A 1 170 ? -17.493 7.864 17.487 1.00 93.06 170 GLY A CA 1
ATOM 1390 C C . GLY A 1 170 ? -16.484 7.718 16.340 1.00 93.06 170 GLY A C 1
ATOM 1391 O O . GLY A 1 170 ? -16.890 7.410 15.217 1.00 93.06 170 GLY A O 1
ATOM 1392 N N . MET A 1 171 ?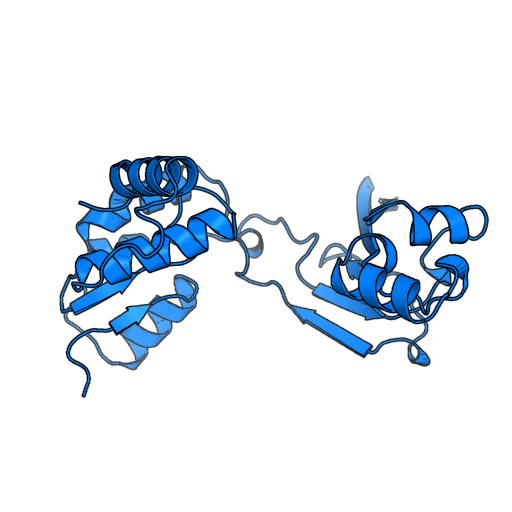 -15.190 7.932 16.593 1.00 94.06 171 MET A N 1
ATOM 1393 C CA . MET A 1 171 ? -14.124 7.799 15.597 1.00 94.06 171 MET A CA 1
ATOM 1394 C C . MET A 1 171 ? -13.447 6.435 15.683 1.00 94.06 171 MET A C 1
ATOM 1396 O O . MET A 1 171 ? -13.106 5.961 16.764 1.00 94.06 171 MET A O 1
ATOM 1400 N N . TYR A 1 172 ? -13.207 5.825 14.530 1.00 95.75 172 TYR A N 1
ATOM 1401 C CA . TYR A 1 172 ? -12.529 4.539 14.413 1.00 95.75 172 TYR A CA 1
ATOM 1402 C C . TYR A 1 172 ? -11.444 4.607 13.345 1.00 95.75 172 TYR A C 1
ATOM 1404 O O . TYR A 1 172 ? -11.567 5.361 12.379 1.00 95.75 172 TYR A O 1
ATOM 1412 N N . PHE A 1 173 ? -10.398 3.799 13.500 1.00 95.06 173 PHE A N 1
ATOM 1413 C CA . PHE A 1 173 ? -9.205 3.859 12.656 1.00 95.06 173 PHE A CA 1
ATOM 1414 C C . PHE A 1 173 ? -8.847 2.471 12.134 1.00 95.06 173 PHE A C 1
ATOM 1416 O O . PHE A 1 173 ? -8.716 1.524 12.908 1.00 95.06 173 PHE A O 1
ATOM 1423 N N . CYS A 1 174 ? -8.667 2.350 10.826 1.00 95.38 174 CYS A N 1
ATOM 1424 C CA . CYS A 1 174 ? -8.213 1.135 10.165 1.00 95.38 174 CYS A CA 1
ATOM 1425 C C . CYS A 1 174 ? -7.265 1.477 9.006 1.00 95.38 174 CYS A C 1
ATOM 1427 O O . CYS A 1 174 ? -7.007 2.640 8.700 1.00 95.38 174 CYS A O 1
ATOM 1429 N N . GLY A 1 175 ? -6.720 0.449 8.370 1.00 93.62 175 GLY A N 1
ATOM 1430 C CA . GLY A 1 175 ? -5.735 0.571 7.308 1.00 93.62 175 GLY A CA 1
ATOM 1431 C C . GLY A 1 175 ? -4.299 0.578 7.823 1.00 93.62 175 GLY A C 1
ATOM 1432 O O . GLY A 1 175 ? -4.020 0.441 9.014 1.00 93.62 175 GLY A O 1
ATOM 1433 N N . ASN A 1 176 ? -3.376 0.729 6.881 1.00 90.81 176 ASN A N 1
ATOM 1434 C CA . ASN A 1 176 ? -1.972 0.394 7.084 1.00 90.81 176 ASN A CA 1
ATOM 1435 C C . ASN A 1 176 ? -1.286 1.229 8.188 1.00 90.81 176 ASN A C 1
ATOM 1437 O O . ASN A 1 176 ? -0.405 0.739 8.885 1.00 90.81 176 ASN A O 1
ATOM 1441 N N . SER A 1 177 ? -1.708 2.484 8.404 1.00 88.69 177 SER A N 1
ATOM 1442 C CA . SER A 1 177 ? -1.119 3.389 9.413 1.00 88.69 177 SER A CA 1
ATOM 1443 C C . SER A 1 177 ? -1.387 2.997 10.864 1.00 88.69 177 SER A C 1
ATOM 1445 O O . SER A 1 177 ? -0.812 3.597 11.769 1.00 88.69 177 SER A O 1
ATOM 1447 N N . VAL A 1 178 ? -2.271 2.027 11.099 1.00 89.19 178 VAL A N 1
ATOM 1448 C CA . VAL A 1 178 ? -2.640 1.552 12.440 1.00 89.19 178 VAL A CA 1
ATOM 1449 C C . VAL A 1 178 ? -2.458 0.040 12.594 1.00 89.19 178 VAL A C 1
ATOM 1451 O O . VAL A 1 178 ? -2.951 -0.553 13.552 1.00 89.19 178 VAL A O 1
ATOM 1454 N N . THR A 1 179 ? -1.739 -0.599 11.667 1.00 91.38 179 THR A N 1
ATOM 1455 C CA . THR A 1 179 ? -1.401 -2.026 11.716 1.00 91.38 179 THR A CA 1
ATOM 1456 C C . THR A 1 179 ? 0.080 -2.237 12.050 1.00 91.38 179 THR A C 1
ATOM 1458 O O . THR A 1 179 ? 0.912 -1.393 11.730 1.00 91.38 179 THR A O 1
ATOM 1461 N N . PRO A 1 180 ? 0.444 -3.361 12.698 1.00 86.44 180 PRO A N 1
ATOM 1462 C CA . PRO A 1 180 ? 1.815 -3.606 13.162 1.00 86.44 180 PRO A CA 1
ATOM 1463 C C . PRO A 1 180 ? 2.807 -3.949 12.045 1.00 86.44 180 PRO A C 1
ATOM 1465 O O . PRO A 1 180 ? 4.007 -4.035 12.295 1.00 86.44 180 PRO A O 1
ATOM 1468 N N . ALA A 1 181 ? 2.322 -4.174 10.826 1.00 84.56 181 ALA A N 1
ATOM 1469 C CA . ALA A 1 181 ? 3.145 -4.403 9.653 1.00 84.56 181 ALA A CA 1
ATOM 1470 C C . ALA A 1 181 ? 2.449 -3.884 8.392 1.00 84.56 181 ALA A C 1
ATOM 1472 O O . ALA A 1 181 ? 1.249 -3.591 8.404 1.00 84.56 181 ALA A O 1
ATOM 1473 N N . ASN A 1 182 ? 3.234 -3.808 7.317 1.00 81.44 182 ASN A N 1
ATOM 1474 C CA . ASN A 1 182 ? 2.786 -3.424 5.989 1.00 81.44 182 ASN A CA 1
ATOM 1475 C C . ASN A 1 182 ? 2.232 -4.652 5.267 1.00 81.44 182 ASN A C 1
ATOM 1477 O O . ASN A 1 182 ? 2.987 -5.546 4.890 1.00 81.44 182 ASN A O 1
ATOM 1481 N N . GLY A 1 183 ? 0.914 -4.704 5.099 1.00 85.50 183 GLY A N 1
ATOM 1482 C CA . GLY A 1 183 ? 0.243 -5.823 4.444 1.00 85.50 183 GLY A CA 1
ATOM 1483 C C . GLY A 1 183 ? -1.196 -5.484 4.082 1.00 85.50 183 GLY A C 1
ATOM 1484 O O . GLY A 1 183 ? -1.933 -4.889 4.876 1.00 85.50 183 GLY A O 1
ATOM 1485 N N . HIS A 1 184 ? -1.607 -5.854 2.868 1.00 91.12 184 HIS A N 1
ATOM 1486 C CA . HIS A 1 184 ? -2.992 -5.679 2.426 1.00 91.12 184 HIS A CA 1
ATOM 1487 C C . HIS A 1 184 ? -3.961 -6.528 3.253 1.00 91.12 184 HIS A C 1
ATOM 1489 O O . HIS A 1 184 ? -5.068 -6.085 3.546 1.00 91.12 184 HIS A O 1
ATOM 1495 N N . ASP A 1 185 ? -3.525 -7.714 3.670 1.00 91.62 185 ASP A N 1
ATOM 1496 C CA . ASP A 1 185 ? -4.257 -8.607 4.561 1.00 91.62 185 ASP A CA 1
ATOM 1497 C C . ASP A 1 185 ? -4.492 -7.964 5.934 1.00 91.62 185 ASP A C 1
ATOM 1499 O O . ASP A 1 185 ? -5.634 -7.873 6.374 1.00 91.62 185 ASP A O 1
ATOM 1503 N N . LEU A 1 186 ? -3.455 -7.428 6.580 1.00 92.25 186 LEU A N 1
ATOM 1504 C CA . LEU A 1 186 ? -3.573 -6.739 7.866 1.00 92.25 186 LEU A CA 1
ATOM 1505 C C . LEU A 1 186 ? -4.439 -5.484 7.760 1.00 92.25 186 LEU A C 1
ATOM 1507 O O . LEU A 1 186 ? -5.299 -5.256 8.613 1.00 92.25 186 LEU A O 1
ATOM 1511 N N . SER A 1 187 ? -4.260 -4.701 6.694 1.00 93.69 187 SER A N 1
ATOM 1512 C CA . SER A 1 187 ? -5.101 -3.535 6.414 1.00 93.69 187 SER A CA 1
ATOM 1513 C C . SER A 1 187 ? -6.571 -3.940 6.261 1.00 93.69 187 SER A C 1
ATOM 1515 O O . SER A 1 187 ? -7.447 -3.300 6.840 1.00 93.69 187 SER A O 1
ATOM 1517 N N . LEU A 1 188 ? -6.859 -5.042 5.569 1.00 95.19 188 LEU A N 1
ATOM 1518 C CA . LEU A 1 188 ? -8.217 -5.565 5.427 1.00 95.19 188 LEU A CA 1
ATOM 1519 C C . LEU A 1 188 ? -8.784 -6.078 6.762 1.00 95.19 188 LEU A C 1
ATOM 1521 O O . LEU A 1 188 ? -9.906 -5.725 7.129 1.00 95.19 188 LEU A O 1
ATOM 1525 N N . LEU A 1 189 ? -8.006 -6.859 7.520 1.00 95.31 189 LEU A N 1
ATOM 1526 C CA . LEU A 1 189 ? -8.407 -7.371 8.835 1.00 95.31 189 LEU A CA 1
ATOM 1527 C C . LEU A 1 189 ? -8.716 -6.232 9.814 1.00 95.31 189 LEU A C 1
ATOM 1529 O O . LEU A 1 189 ? -9.675 -6.339 10.576 1.00 95.31 189 LEU A O 1
ATOM 1533 N N . SER A 1 190 ? -7.972 -5.124 9.753 1.00 95.75 190 SER A N 1
ATOM 1534 C CA . SER A 1 190 ? -8.261 -3.929 10.554 1.00 95.75 190 SER A CA 1
ATOM 1535 C C . SER A 1 190 ? -9.619 -3.307 10.225 1.00 95.75 190 SER A C 1
ATOM 1537 O O . SER A 1 190 ? -10.346 -2.895 11.129 1.00 95.75 190 SER A O 1
ATOM 1539 N N . GLY A 1 191 ? -10.007 -3.305 8.945 1.00 96.44 191 GLY A N 1
ATOM 1540 C CA . GLY A 1 191 ? -11.325 -2.857 8.506 1.00 96.44 191 GLY A CA 1
ATOM 1541 C C . GLY A 1 191 ? -12.439 -3.750 9.048 1.00 96.44 191 GLY A C 1
ATOM 1542 O O . GLY A 1 191 ? -13.421 -3.239 9.583 1.00 96.44 191 GLY A O 1
ATOM 1543 N N . PHE A 1 192 ? -12.265 -5.075 8.991 1.00 96.94 192 PHE A N 1
ATOM 1544 C CA . PHE A 1 192 ? -13.215 -6.010 9.603 1.00 96.94 192 PHE A CA 1
ATOM 1545 C C . PHE A 1 192 ? -13.314 -5.836 11.117 1.00 96.94 192 PHE A C 1
ATOM 1547 O O . PHE A 1 192 ? -14.417 -5.862 11.656 1.00 96.94 192 PHE A O 1
ATOM 1554 N N . ALA A 1 193 ? -12.189 -5.603 11.793 1.00 95.56 193 ALA A N 1
ATOM 1555 C CA . ALA A 1 193 ? -12.166 -5.424 13.237 1.00 95.56 193 ALA A CA 1
ATOM 1556 C C . ALA A 1 193 ? -12.912 -4.154 13.666 1.00 95.56 193 ALA A C 1
ATOM 1558 O O . ALA A 1 193 ? -13.722 -4.198 14.590 1.00 95.56 193 ALA A O 1
ATOM 1559 N N . VAL A 1 194 ? -12.720 -3.045 12.946 1.00 95.88 194 VAL A N 1
ATOM 1560 C CA . VAL A 1 194 ? -13.506 -1.822 13.157 1.00 95.88 194 VAL A CA 1
ATOM 1561 C C . VAL A 1 194 ? -14.983 -2.035 12.823 1.00 95.88 194 VAL A C 1
ATOM 1563 O O . VAL A 1 194 ? -15.841 -1.583 13.577 1.00 95.88 194 VAL A O 1
ATOM 1566 N N . ALA A 1 195 ? -15.300 -2.742 11.735 1.00 96.25 195 ALA A N 1
ATOM 1567 C CA . ALA A 1 195 ? -16.683 -3.056 11.381 1.00 96.25 195 ALA A CA 1
ATOM 1568 C C . ALA A 1 195 ? -17.384 -3.871 12.488 1.00 96.25 195 ALA A C 1
ATOM 1570 O O . ALA A 1 195 ? -18.543 -3.613 12.812 1.00 96.25 195 ALA A O 1
ATOM 1571 N N . GLU A 1 196 ? -16.684 -4.819 13.113 1.00 95.50 196 GLU A N 1
ATOM 1572 C CA . GLU A 1 196 ? -17.219 -5.585 14.240 1.00 95.50 196 GLU A CA 1
ATOM 1573 C C . GLU A 1 196 ? -17.421 -4.718 15.491 1.00 95.50 196 GLU A C 1
ATOM 1575 O O . GLU A 1 196 ? -18.468 -4.820 16.130 1.00 95.50 196 GLU A O 1
ATOM 1580 N N . LEU A 1 197 ? -16.496 -3.795 15.795 1.00 93.81 197 LEU A N 1
ATOM 1581 C CA . LEU A 1 197 ? -16.648 -2.837 16.905 1.00 93.81 197 LEU A CA 1
ATOM 1582 C C . LEU A 1 197 ? -17.913 -1.975 16.790 1.00 93.81 197 LEU A C 1
ATOM 1584 O O . LEU A 1 197 ? -18.459 -1.535 17.802 1.00 93.81 197 LEU A O 1
ATOM 1588 N N . ILE A 1 198 ? -18.389 -1.730 15.569 1.00 94.94 198 ILE A N 1
ATOM 1589 C CA . ILE A 1 198 ? -19.614 -0.964 15.314 1.00 94.94 198 ILE A CA 1
ATOM 1590 C C . ILE A 1 198 ? -20.863 -1.845 15.147 1.00 94.94 198 ILE A C 1
ATOM 1592 O O . ILE A 1 198 ? -21.951 -1.305 14.926 1.00 94.94 198 ILE A O 1
ATOM 1596 N N . GLY A 1 199 ? -20.731 -3.166 15.305 1.00 95.06 199 GLY A N 1
ATOM 1597 C CA . GLY A 1 199 ? -21.834 -4.129 15.370 1.00 95.06 199 GLY A CA 1
ATOM 1598 C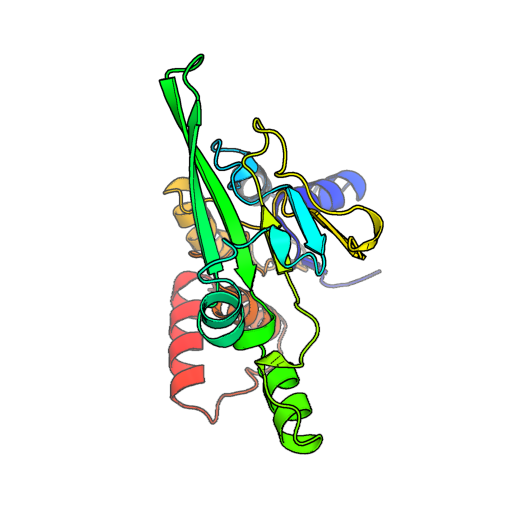 C . GLY A 1 199 ? -21.980 -5.062 14.164 1.00 95.06 199 GLY A C 1
ATOM 1599 O O . GLY A 1 199 ? -22.924 -5.854 14.133 1.00 95.06 199 GLY A O 1
ATOM 1600 N N . ALA A 1 200 ? -21.091 -5.000 13.168 1.00 96.69 200 ALA A N 1
ATOM 1601 C CA . ALA A 1 200 ? -21.108 -5.958 12.064 1.00 96.69 200 ALA A CA 1
ATOM 1602 C C . ALA A 1 200 ? -20.608 -7.341 12.515 1.00 96.69 200 ALA A C 1
ATOM 1604 O O . ALA A 1 200 ? -19.875 -7.478 13.490 1.00 96.69 200 ALA A O 1
ATOM 1605 N N . LYS A 1 201 ? -20.978 -8.393 11.781 1.00 96.75 201 LYS A N 1
ATOM 1606 C CA . LYS A 1 201 ? -20.410 -9.733 11.987 1.00 96.75 201 LYS A CA 1
ATOM 1607 C C . LYS A 1 201 ? -19.169 -9.911 11.118 1.00 96.75 201 LYS A C 1
ATOM 1609 O O . LYS A 1 201 ? -19.144 -9.435 9.985 1.00 96.75 201 LYS A O 1
ATOM 1614 N N . TYR A 1 202 ? -18.180 -10.652 11.617 1.00 96.69 202 TYR A N 1
ATOM 1615 C CA . TYR A 1 202 ? -17.053 -11.085 10.791 1.00 96.69 202 TYR A CA 1
ATOM 1616 C C . TYR A 1 202 ? -17.553 -11.986 9.643 1.00 96.69 202 TYR A C 1
ATOM 1618 O O . TYR A 1 202 ? -18.254 -12.964 9.920 1.00 96.69 202 TYR A O 1
ATOM 1626 N N . PRO A 1 203 ? -17.225 -11.682 8.372 1.00 96.88 203 PRO A N 1
ATOM 1627 C CA . PRO A 1 203 ? -17.863 -12.329 7.223 1.00 96.88 203 PRO A CA 1
ATOM 1628 C C . PRO A 1 203 ? -17.365 -13.749 6.914 1.00 96.88 203 PRO A C 1
ATOM 1630 O O . PRO A 1 203 ? -18.002 -14.425 6.117 1.00 96.88 203 PRO A O 1
ATOM 1633 N N . PHE A 1 204 ? -16.264 -14.206 7.521 1.00 96.75 204 PHE A N 1
ATOM 1634 C CA . PHE A 1 204 ? -15.629 -15.499 7.206 1.00 96.75 204 PHE A CA 1
ATOM 1635 C C . PHE A 1 204 ? -15.516 -16.413 8.435 1.00 96.75 204 PHE A C 1
ATOM 1637 O O . PHE A 1 204 ? -14.487 -17.050 8.665 1.00 96.75 204 PHE A O 1
ATOM 1644 N N . SER A 1 205 ? -16.545 -16.425 9.286 1.00 95.06 205 SER A N 1
ATOM 1645 C CA . SER A 1 205 ? -16.562 -17.202 10.537 1.00 95.06 205 SER A CA 1
ATOM 1646 C C . SER A 1 205 ? -16.552 -18.722 10.325 1.00 95.06 205 SER A C 1
ATOM 1648 O O . SER A 1 205 ? -16.164 -19.472 11.217 1.00 95.06 205 SER A O 1
ATOM 1650 N N . ASP A 1 206 ? -16.940 -19.166 9.138 1.00 97.56 206 ASP A N 1
ATOM 1651 C CA . ASP A 1 206 ? -16.938 -20.536 8.635 1.00 97.56 206 ASP A CA 1
ATOM 1652 C C . ASP A 1 206 ? -15.571 -20.990 8.088 1.00 97.56 206 ASP A C 1
ATOM 1654 O O . ASP A 1 206 ? -15.315 -22.191 7.983 1.00 97.56 206 ASP A O 1
ATOM 1658 N N . ASN A 1 207 ? -14.649 -20.064 7.808 1.00 97.75 207 ASN A N 1
ATOM 1659 C CA . ASN A 1 207 ? -13.280 -20.384 7.412 1.00 97.75 207 ASN A CA 1
ATOM 1660 C C . ASN A 1 207 ? -12.339 -20.347 8.627 1.00 97.75 207 ASN A C 1
ATOM 1662 O O . ASN A 1 207 ? -11.958 -19.282 9.115 1.00 97.75 207 ASN A O 1
ATOM 1666 N N . SER A 1 208 ? -11.914 -21.523 9.096 1.00 97.19 208 SER A N 1
ATOM 1667 C CA . SER A 1 208 ? -11.093 -21.664 10.308 1.00 97.19 208 SER A CA 1
ATOM 1668 C C . SER A 1 208 ? -9.747 -20.933 10.238 1.00 97.19 208 SER A C 1
ATOM 1670 O O . SER A 1 208 ? -9.306 -20.372 11.244 1.00 97.19 208 SER A O 1
ATOM 1672 N N . SER A 1 209 ? -9.104 -20.895 9.067 1.00 96.56 209 SER A N 1
ATOM 1673 C CA . SER A 1 209 ? -7.833 -20.190 8.865 1.00 96.56 209 SER A CA 1
ATOM 1674 C C . SER A 1 209 ? -8.023 -18.675 8.908 1.00 96.56 209 SER A C 1
ATOM 1676 O O . SER A 1 209 ? -7.318 -17.999 9.654 1.00 96.56 209 SER A O 1
ATOM 1678 N N . ALA A 1 210 ? -9.017 -18.152 8.184 1.00 96.25 210 ALA A N 1
ATOM 1679 C CA . ALA A 1 210 ? -9.324 -16.722 8.180 1.00 96.25 210 ALA A CA 1
ATOM 1680 C C . ALA A 1 210 ? -9.733 -16.236 9.580 1.00 96.25 210 ALA A C 1
ATOM 1682 O O . ALA A 1 210 ? -9.217 -15.233 10.073 1.00 96.25 210 ALA A O 1
ATOM 1683 N N . LEU A 1 211 ? -10.582 -17.006 10.269 1.00 96.31 211 LEU A N 1
ATOM 1684 C CA . LEU A 1 211 ? -11.001 -16.718 11.637 1.00 96.31 211 LEU A CA 1
ATOM 1685 C C . LEU A 1 211 ? -9.824 -16.739 12.622 1.00 96.31 211 LEU A C 1
ATOM 1687 O O . LEU A 1 211 ? -9.755 -15.899 13.520 1.00 96.31 211 LEU A O 1
ATOM 1691 N N . ARG A 1 212 ? -8.877 -17.674 12.476 1.00 96.00 212 ARG A N 1
ATOM 1692 C CA . ARG A 1 212 ? -7.663 -17.717 13.304 1.00 96.00 212 ARG A CA 1
ATOM 1693 C C . ARG A 1 212 ? -6.823 -16.454 13.122 1.00 96.00 212 ARG A C 1
ATOM 1695 O O . ARG A 1 212 ? -6.412 -15.858 14.120 1.00 96.00 212 ARG A O 1
ATOM 1702 N N . ASP A 1 213 ? -6.576 -16.054 11.880 1.00 94.25 213 ASP A N 1
ATOM 1703 C CA . ASP A 1 213 ? -5.729 -14.901 11.568 1.00 94.25 213 ASP A CA 1
ATOM 1704 C C . ASP A 1 213 ? -6.408 -13.594 12.012 1.00 94.25 213 ASP A C 1
ATOM 1706 O O . ASP A 1 213 ? -5.781 -12.749 12.657 1.00 94.25 213 ASP A O 1
ATOM 1710 N N . TYR A 1 214 ? -7.726 -13.491 11.817 1.00 95.75 214 TYR A N 1
ATOM 1711 C CA . TYR A 1 214 ? -8.547 -12.406 12.349 1.00 95.75 214 TYR A CA 1
ATOM 1712 C C . TYR A 1 214 ? -8.505 -12.317 13.880 1.00 95.75 214 TYR A C 1
ATOM 1714 O O . TYR A 1 214 ? -8.259 -11.249 14.440 1.00 95.75 214 TYR A O 1
ATOM 1722 N N . ASN A 1 215 ? -8.668 -13.440 14.582 1.00 94.62 215 ASN A N 1
ATOM 1723 C CA . ASN A 1 215 ? -8.592 -13.474 16.043 1.00 94.62 215 ASN A CA 1
ATOM 1724 C C . ASN A 1 215 ? -7.204 -13.081 16.560 1.00 94.62 215 ASN A C 1
ATOM 1726 O O . ASN A 1 215 ? -7.094 -12.427 17.600 1.00 94.62 215 ASN A O 1
ATOM 1730 N N . ARG A 1 216 ? -6.137 -13.456 15.845 1.00 92.50 216 ARG A N 1
ATOM 1731 C CA . ARG A 1 216 ? -4.777 -13.018 16.172 1.00 92.50 216 ARG A CA 1
ATOM 1732 C C . ARG A 1 216 ? -4.640 -11.508 16.009 1.00 92.50 216 ARG A C 1
ATOM 1734 O O . ARG A 1 216 ? -4.111 -10.869 16.914 1.00 92.50 216 ARG A O 1
ATOM 1741 N N . TYR A 1 217 ? -5.146 -10.950 14.909 1.00 92.00 217 TYR A N 1
ATOM 1742 C CA . TYR A 1 217 ? -5.178 -9.507 14.686 1.00 92.00 217 TYR A CA 1
ATOM 1743 C C . TYR A 1 217 ? -5.927 -8.773 15.808 1.00 92.00 217 TYR A C 1
ATOM 1745 O O . TYR A 1 217 ? -5.360 -7.876 16.434 1.00 92.00 217 TYR A O 1
ATOM 1753 N N . LYS A 1 218 ? -7.156 -9.204 16.133 1.00 91.44 218 LYS A N 1
ATOM 1754 C CA . LYS A 1 218 ? -7.971 -8.592 17.196 1.00 91.44 218 LYS A CA 1
ATOM 1755 C C . LYS A 1 218 ? -7.225 -8.523 18.521 1.00 91.44 218 LYS A C 1
ATOM 1757 O O . LYS A 1 218 ? -7.117 -7.445 19.082 1.00 91.44 218 LYS A O 1
ATOM 1762 N N . ARG A 1 219 ? -6.625 -9.632 18.972 1.00 88.50 219 ARG A N 1
ATOM 1763 C CA . ARG A 1 219 ? -5.862 -9.678 20.237 1.00 88.50 219 ARG A CA 1
ATOM 1764 C C . ARG A 1 219 ? -4.747 -8.631 20.324 1.00 88.50 219 ARG A C 1
ATOM 1766 O O . ARG A 1 219 ? -4.360 -8.250 21.425 1.00 88.50 219 ARG A O 1
ATOM 1773 N N . MET A 1 220 ? -4.199 -8.209 19.187 1.00 85.69 220 MET A N 1
ATOM 1774 C CA . MET A 1 220 ? -3.153 -7.191 19.139 1.00 85.69 220 MET A CA 1
ATOM 1775 C C . MET A 1 220 ? -3.752 -5.779 19.131 1.00 85.69 220 MET A C 1
ATOM 1777 O O . MET A 1 220 ? -3.356 -4.950 19.950 1.00 85.69 220 MET A O 1
ATOM 1781 N N . CYS A 1 221 ? -4.714 -5.524 18.241 1.00 83.25 221 CYS A N 1
ATOM 1782 C CA . CYS A 1 221 ? -5.068 -4.169 17.803 1.00 83.25 221 CYS A CA 1
ATOM 1783 C C . CYS A 1 221 ? -6.478 -3.697 18.190 1.00 83.25 221 CYS A C 1
ATOM 1785 O O . CYS A 1 221 ? -6.814 -2.543 17.925 1.00 83.25 221 CYS A O 1
ATOM 1787 N N . VAL A 1 222 ? -7.309 -4.545 18.801 1.00 82.50 222 VAL A N 1
ATOM 1788 C CA . VAL A 1 222 ? -8.688 -4.213 19.190 1.00 82.50 222 VAL A CA 1
ATOM 1789 C C . VAL A 1 222 ? -8.994 -4.769 20.586 1.00 82.50 222 VAL A C 1
ATOM 1791 O O . VAL A 1 222 ? -8.569 -5.874 20.913 1.00 82.50 222 VAL A O 1
ATOM 1794 N N . ASN A 1 223 ? -9.692 -3.986 21.417 1.00 66.88 223 ASN A N 1
ATOM 1795 C CA . ASN A 1 223 ? -10.148 -4.409 22.749 1.00 66.88 223 ASN A CA 1
ATOM 1796 C C . ASN A 1 223 ? -11.464 -5.188 22.674 1.00 66.88 223 ASN A C 1
ATOM 1798 O O . ASN A 1 223 ? -12.331 -4.789 21.864 1.00 66.88 223 ASN A O 1
#

Organism: NCBI:txid433720

Radius of gyration: 21.62 Å; chains: 1; bounding box: 56×44×52 Å

Secondary structure (DSSP, 8-state):
--S-EEE-S-HHHHHHHHHHTT-TT--HHHHHHHHH--BGGGTT--TTSEEEEE--GGGS-TTTHHHHHHH-SEEEEEEEETTTTEEEEEEEEEGGGT-HHHHHHHHHTT--GGGSPP-EEEE--TTSPPP---GGGEEEEEE-TTSSB---HHHHHHHHHGGGTTTGGGEEE-SGGGSSS--HHHHHHHHHHHHHHTTPPPTTTT-HHHHHHHHHHHHHH--

Foldseek 3Di:
DDQADEDLDQLVVVVVVCVVVVPPQDDPLSVCLSVQWAFCVVVLVQFAFKKWKFQFLVVDDPVCSLVCLAAPQKDKAWDADPVVRDIWIKIKGWCLHDPVVNVVVCVVVVNDSSNDRTIIIMTGRPPDDGPDGDPVGTDDMDGCVSVGTDLDPSQLVSLQCQQVCACPSNYHYAHRSNFNHDDPLLRVLRVQLSVVVVPDDRPPPVPPVNVVVSVVSCVRHHD

Sequence (223 aa):
VYDRIIFACNSHATMNALNNGNNTNISFLLKLMLTSVTYADDDDDLNLLDGIIHRDINILPNEYADELRCNYANYIDMKYDKINKLYYHYNTFILSCWLPNVHAILKENQIEHKNMEPMFVTYAPHNQPMPKIDEKKIFGKVDNRRAHPSLSFRNQAISLLIRLVQGENGMYFCGNSVTPANGHDLSLLSGFAVAELIGAKYPFSDNSSALRDYNRYKRMCVN

pLDDT: mean 90.99, std 5.53, range [66.88, 97.75]